Protein AF-A0A504JKS4-F1 (afdb_monomer_lite)

Foldseek 3Di:
DAFLVQLVQFPLVQQDDPVLSVVSVVLVVVCVVDPCNVVSRVVCVVVRVVSSVVCCVQRVVRRDPDDDDDDPDDDDDDDDDDDDDDDDDDDDDDDDDDDPPDPDGPDDVVNVVVVVVVVVVVVVVVVVVVVVVCVVVDDDPDDDPLRVLLVVLVVQLVPPDPVCLLPLVCLVVSLVVSLVVLQVVCVVVVHDVVSSVVSSVVSVVVSVVSNCVNVVD

pLDDT: mean 72.09, std 19.44, range [24.56, 93.06]

Radius of gyration: 28.93 Å; chains: 1; bounding box: 71×42×86 Å

Secondary structure (DSSP, 8-state):
---HHHHHTS-TTT--SHHHHHHHHHHHHHHHH-S-HHHHHHHSHHHHHHHHHHHHHH-GGGS---S----------------------------------PPPP---HHHHHHHHHHHHHHHHHHHHHHHHHHHHH-SPPPPPHHHHHHHHHHHHHTT--GGGTT-HHHHHHHHHHHHHHHHHHHHHTT--HHHHHHHHHHHHHHHHHHHHHHHT-

Sequence (217 aa):
MATIQDLLELDLSKVRPQALQESVKGIIEDYNGIEAKEVFEKEEENSINKIYQMVTKVSPDAIVENPCGDPEEEKTEKKSPQKKGVTTKKKDKTPKKEKKEIPKRTTTKKDLDAVLNEIKQCRVKIKKYNEQKRKEEGPKPKPSPYIKIRAHFIALGNLIPEKLKGNLEVQKESKKLLKNTHRNLLKIYGMNALRGQKDNEELKERYDKIEEKLEGK

Organism: NCBI:txid2589995

Structure (mmCIF, N/CA/C/O backbone):
data_AF-A0A504JKS4-F1
#
_entry.id   AF-A0A504JKS4-F1
#
loop_
_atom_site.group_PDB
_atom_site.id
_atom_site.type_symbol
_atom_site.label_atom_id
_atom_site.label_alt_id
_atom_site.label_comp_id
_atom_site.label_asym_id
_atom_site.label_entity_id
_atom_site.label_seq_id
_atom_site.pdbx_PDB_ins_code
_atom_site.Cartn_x
_atom_site.Cartn_y
_atom_site.Cartn_z
_atom_site.occupancy
_atom_site.B_iso_or_equiv
_atom_site.auth_seq_id
_atom_site.auth_comp_id
_atom_site.auth_asym_id
_atom_site.auth_atom_id
_atom_site.pdbx_PDB_model_num
ATOM 1 N N . MET A 1 1 ? 11.986 23.139 -26.534 1.00 63.59 1 MET A N 1
ATOM 2 C CA . MET A 1 1 ? 12.153 21.853 -25.827 1.00 63.59 1 MET A CA 1
ATOM 3 C C . MET A 1 1 ? 10.795 21.502 -25.268 1.00 63.59 1 MET A C 1
ATOM 5 O O . MET A 1 1 ? 10.126 22.415 -24.807 1.00 63.59 1 MET A O 1
ATOM 9 N N . ALA A 1 2 ? 10.365 20.256 -25.426 1.00 75.25 2 ALA A N 1
ATOM 10 C CA . ALA A 1 2 ? 9.097 19.772 -24.911 1.00 75.25 2 ALA A CA 1
ATOM 11 C C . ALA A 1 2 ? 9.250 19.351 -23.448 1.00 75.25 2 ALA A C 1
ATOM 13 O O . ALA A 1 2 ? 10.280 18.808 -23.048 1.00 75.25 2 ALA A O 1
ATOM 14 N N . THR A 1 3 ? 8.210 19.607 -22.679 1.00 83.00 3 THR A N 1
ATOM 15 C CA . THR A 1 3 ? 8.080 19.387 -21.246 1.00 83.00 3 THR A CA 1
ATOM 16 C C . THR A 1 3 ? 7.055 18.290 -20.975 1.00 83.00 3 THR A C 1
ATOM 18 O O . THR A 1 3 ? 6.333 17.841 -21.867 1.00 83.00 3 THR A O 1
ATOM 21 N N . ILE A 1 4 ? 6.973 17.833 -19.725 1.00 80.50 4 ILE A N 1
ATOM 22 C CA . ILE A 1 4 ? 5.960 16.849 -19.327 1.00 80.50 4 ILE A CA 1
ATOM 23 C C . ILE A 1 4 ? 4.529 17.386 -19.508 1.00 80.50 4 ILE A C 1
ATOM 25 O O . ILE A 1 4 ? 3.616 16.609 -19.777 1.00 80.50 4 ILE A O 1
ATOM 29 N N . GLN A 1 5 ? 4.341 18.710 -19.429 1.00 80.88 5 GLN A N 1
ATOM 30 C CA . GLN A 1 5 ? 3.053 19.370 -19.667 1.00 80.88 5 GLN A CA 1
ATOM 31 C C . GLN A 1 5 ? 2.596 19.178 -21.114 1.00 80.88 5 GLN A C 1
ATOM 33 O O . GLN A 1 5 ? 1.458 18.775 -21.342 1.00 80.88 5 GLN A O 1
ATOM 38 N N . ASP A 1 6 ? 3.521 19.292 -22.069 1.00 81.81 6 ASP A N 1
ATOM 39 C CA . ASP A 1 6 ? 3.234 19.049 -23.485 1.00 81.81 6 ASP A CA 1
ATOM 40 C C . ASP A 1 6 ? 2.781 17.602 -23.752 1.00 81.81 6 ASP A C 1
ATOM 42 O O . ASP A 1 6 ? 2.064 17.344 -24.714 1.00 81.81 6 ASP A O 1
ATOM 46 N N . LEU A 1 7 ? 3.179 16.635 -22.911 1.00 81.00 7 LEU A N 1
ATOM 47 C CA . LEU A 1 7 ? 2.700 15.250 -22.997 1.00 81.00 7 LEU A CA 1
ATOM 48 C C . LEU A 1 7 ? 1.336 15.043 -22.324 1.00 81.00 7 LEU A C 1
ATOM 50 O O . LEU A 1 7 ? 0.559 14.209 -22.789 1.00 81.00 7 LEU A O 1
ATOM 54 N N . LEU A 1 8 ? 1.047 15.772 -21.242 1.00 81.88 8 LEU A N 1
ATOM 55 C CA . LEU A 1 8 ? -0.235 15.720 -20.529 1.00 81.88 8 LEU A CA 1
ATOM 56 C C . LEU A 1 8 ? -1.381 16.324 -21.351 1.00 81.88 8 LEU A C 1
ATOM 58 O O . LEU A 1 8 ? -2.519 15.874 -21.232 1.00 81.88 8 LEU A O 1
ATOM 62 N N . GLU A 1 9 ? -1.076 17.307 -22.196 1.00 84.00 9 GLU A N 1
ATOM 63 C CA . GLU A 1 9 ? -2.039 17.994 -23.065 1.00 84.00 9 GLU A CA 1
ATOM 64 C C . GLU A 1 9 ? -2.366 17.222 -24.358 1.00 84.00 9 GLU A C 1
ATOM 66 O O . GLU A 1 9 ? -3.288 17.588 -25.091 1.00 84.00 9 GLU A O 1
ATOM 71 N N . LEU A 1 10 ? -1.658 16.122 -24.641 1.00 82.31 10 LEU A N 1
ATOM 72 C CA . LEU A 1 10 ? -1.922 15.289 -25.814 1.00 82.31 10 LEU A CA 1
ATOM 73 C C . LEU A 1 10 ? -3.234 14.513 -25.685 1.00 82.31 10 LEU A C 1
ATOM 75 O O . LEU A 1 10 ? -3.486 13.804 -24.707 1.00 82.31 10 LEU A O 1
ATOM 79 N N . ASP A 1 11 ? -4.014 14.502 -26.765 1.00 80.31 11 ASP A N 1
ATOM 80 C CA . ASP A 1 11 ? -5.154 13.599 -26.885 1.00 80.31 11 ASP A CA 1
ATOM 81 C C . ASP A 1 11 ? -4.664 12.167 -27.146 1.00 80.31 11 ASP A C 1
ATOM 83 O O . ASP A 1 11 ? -4.468 11.724 -28.286 1.00 80.31 11 ASP A O 1
ATOM 87 N N . LEU A 1 12 ? -4.497 11.413 -26.057 1.00 78.38 12 LEU A N 1
ATOM 88 C CA . LEU A 1 12 ? -4.031 10.028 -26.068 1.00 78.38 12 LEU A CA 1
ATOM 89 C C . LEU A 1 12 ? -4.868 9.120 -26.976 1.00 78.38 12 LEU A C 1
ATOM 91 O O . LEU A 1 12 ? -4.354 8.104 -27.431 1.00 78.38 12 LEU A O 1
ATOM 95 N N . SER A 1 13 ? -6.136 9.434 -27.253 1.00 77.81 13 SER A N 1
ATOM 96 C CA . SER A 1 13 ? -6.994 8.611 -28.123 1.00 77.81 13 SER A CA 1
ATOM 97 C C . SER A 1 13 ? -6.629 8.746 -29.602 1.00 77.81 13 SER A C 1
ATOM 99 O O . SER A 1 13 ? -6.881 7.838 -30.402 1.00 77.81 13 SER A O 1
ATOM 101 N N . LYS A 1 14 ? -6.021 9.876 -29.970 1.00 79.00 14 LYS A N 1
ATOM 102 C CA . LYS A 1 14 ? -5.572 10.177 -31.331 1.00 79.00 14 LYS A CA 1
ATOM 103 C C . LYS A 1 14 ? -4.115 9.780 -31.565 1.00 79.00 14 LYS A C 1
ATOM 105 O O . LYS A 1 14 ? -3.728 9.598 -32.720 1.00 79.00 14 LYS A O 1
ATOM 110 N N . VAL A 1 15 ? -3.342 9.537 -30.501 1.00 79.75 15 VAL A N 1
ATOM 111 C CA . VAL A 1 15 ? -1.976 9.001 -30.589 1.00 79.75 15 VAL A CA 1
ATOM 112 C C . VAL A 1 15 ? -2.004 7.574 -31.137 1.00 79.75 15 VAL A C 1
ATOM 114 O O . VAL A 1 15 ? -2.492 6.637 -30.506 1.00 79.75 15 VAL A O 1
ATOM 117 N N . ARG A 1 16 ? -1.441 7.383 -32.329 1.00 78.44 16 ARG A N 1
ATOM 118 C CA . ARG A 1 16 ? -1.164 6.065 -32.910 1.00 78.44 16 ARG A CA 1
ATOM 119 C C . ARG A 1 16 ? 0.325 5.961 -33.237 1.00 78.44 16 ARG A C 1
ATOM 121 O O . ARG A 1 16 ? 0.919 6.961 -33.628 1.00 78.44 16 ARG A O 1
ATOM 128 N N . PRO A 1 17 ? 0.934 4.766 -33.175 1.00 81.56 17 PRO A N 1
ATOM 129 C CA . PRO A 1 17 ? 0.368 3.451 -32.837 1.00 81.56 17 PRO A CA 1
ATOM 130 C C . PRO A 1 17 ? 0.117 3.251 -31.332 1.00 81.56 17 PRO A C 1
ATOM 132 O O . PRO A 1 17 ? 0.626 4.008 -30.514 1.00 81.56 17 PRO A O 1
ATOM 135 N N . GLN A 1 18 ? -0.621 2.195 -30.967 1.00 78.12 18 GLN A N 1
ATOM 136 C CA . GLN A 1 18 ? -0.945 1.862 -29.569 1.00 78.12 18 GLN A CA 1
ATOM 137 C C . GLN A 1 18 ? 0.306 1.744 -28.678 1.00 78.12 18 GLN A C 1
ATOM 139 O O . GLN A 1 18 ? 0.286 2.180 -27.537 1.00 78.12 18 GLN A O 1
ATOM 144 N N . ALA A 1 19 ? 1.428 1.263 -29.220 1.00 77.75 19 ALA A N 1
ATOM 145 C CA . ALA A 1 19 ? 2.704 1.222 -28.502 1.00 77.75 19 ALA A CA 1
ATOM 146 C C . ALA A 1 19 ? 3.233 2.620 -28.114 1.00 77.75 19 ALA A C 1
ATOM 148 O O . ALA A 1 19 ? 3.798 2.794 -27.036 1.00 77.75 19 ALA A O 1
ATOM 149 N N . LEU A 1 20 ? 3.032 3.630 -28.972 1.00 78.31 20 LEU A N 1
ATOM 150 C CA . LEU A 1 20 ? 3.400 5.019 -28.676 1.00 78.31 20 LEU A CA 1
ATOM 151 C C . LEU A 1 20 ? 2.449 5.608 -27.629 1.00 78.31 20 LEU A C 1
ATOM 153 O O . LEU A 1 20 ? 2.895 6.265 -26.698 1.00 78.31 20 LEU A O 1
ATOM 157 N N . GLN A 1 21 ? 1.157 5.296 -27.732 1.00 80.88 21 GLN A N 1
ATOM 158 C CA . GLN A 1 21 ? 0.149 5.678 -26.743 1.00 80.88 21 GLN A CA 1
ATOM 159 C C . GLN A 1 21 ? 0.447 5.088 -25.353 1.00 80.88 21 GLN A C 1
ATOM 161 O O . GLN A 1 21 ? 0.349 5.795 -24.357 1.00 80.88 21 GLN A O 1
ATOM 166 N N . GLU A 1 22 ? 0.832 3.812 -25.278 1.00 83.75 22 GLU A N 1
ATOM 167 C CA . GLU A 1 22 ? 1.247 3.145 -24.036 1.00 83.75 22 GLU A CA 1
ATOM 168 C C . GLU A 1 22 ? 2.543 3.737 -23.473 1.00 83.75 22 GLU A C 1
ATOM 170 O O . GLU A 1 22 ? 2.673 3.859 -22.262 1.00 83.75 22 GLU A O 1
ATOM 175 N N . SER A 1 23 ? 3.471 4.164 -24.335 1.00 80.94 23 SER A N 1
ATOM 176 C CA . SER A 1 23 ? 4.719 4.808 -23.900 1.00 80.94 23 SER A CA 1
ATOM 177 C C . SER A 1 23 ? 4.473 6.207 -23.324 1.00 80.94 23 SER A C 1
ATOM 179 O O . SER A 1 23 ? 5.020 6.538 -22.278 1.00 80.94 23 SER A O 1
ATOM 181 N N . VAL A 1 24 ? 3.610 7.008 -23.963 1.00 84.19 24 VAL A N 1
ATOM 182 C CA . VAL A 1 24 ? 3.185 8.318 -23.437 1.00 84.19 24 VAL A CA 1
ATOM 183 C C . VAL A 1 24 ? 2.437 8.140 -22.112 1.00 84.19 24 VAL A C 1
ATOM 185 O O . VAL A 1 24 ? 2.737 8.832 -21.145 1.00 84.19 24 VAL A O 1
ATOM 188 N N . LYS A 1 25 ? 1.518 7.166 -22.032 1.00 86.31 25 LYS A N 1
ATOM 189 C CA . LYS A 1 25 ? 0.825 6.823 -20.780 1.00 86.31 25 LYS A CA 1
ATOM 190 C C . LYS A 1 25 ? 1.788 6.383 -19.684 1.00 86.31 25 LYS A C 1
ATOM 192 O O . LYS A 1 25 ? 1.637 6.848 -18.567 1.00 86.31 25 LYS A O 1
ATOM 197 N N . GLY A 1 26 ? 2.778 5.552 -20.004 1.00 83.75 26 GLY A N 1
ATOM 198 C CA . GLY A 1 26 ? 3.781 5.090 -19.045 1.00 83.75 26 GLY A CA 1
ATOM 199 C C . GLY A 1 26 ? 4.554 6.246 -18.417 1.00 83.75 26 GLY A C 1
ATOM 200 O O . GLY A 1 26 ? 4.644 6.319 -17.201 1.00 83.75 26 GLY A O 1
ATOM 201 N N . ILE A 1 27 ? 5.005 7.213 -19.221 1.00 83.62 27 ILE A N 1
ATOM 202 C CA . ILE A 1 27 ? 5.703 8.402 -18.704 1.00 83.62 27 ILE A CA 1
ATOM 203 C C . ILE A 1 27 ? 4.783 9.270 -17.839 1.00 83.62 27 ILE A C 1
ATOM 205 O O . ILE A 1 27 ? 5.210 9.772 -16.803 1.00 83.62 27 ILE A O 1
ATOM 209 N N . ILE A 1 28 ? 3.516 9.430 -18.231 1.00 85.69 28 ILE A N 1
ATOM 210 C CA . ILE A 1 28 ? 2.522 10.168 -17.438 1.00 85.69 28 ILE A CA 1
ATOM 211 C C . ILE A 1 28 ? 2.223 9.443 -16.115 1.00 85.69 28 ILE A C 1
ATOM 213 O O . ILE A 1 28 ? 2.083 10.081 -15.074 1.00 85.69 28 ILE A O 1
ATOM 217 N N . GLU A 1 29 ? 2.118 8.116 -16.131 1.00 86.25 29 GLU A N 1
ATOM 218 C CA . GLU A 1 29 ? 1.902 7.292 -14.939 1.00 86.25 29 GLU A CA 1
ATOM 219 C C . GLU A 1 29 ? 3.114 7.331 -14.001 1.00 86.25 29 GLU A C 1
ATOM 221 O O . GLU A 1 29 ? 2.933 7.528 -12.799 1.00 86.25 29 GLU A O 1
ATOM 226 N N . ASP A 1 30 ? 4.331 7.235 -14.539 1.00 83.00 30 ASP A N 1
ATOM 227 C CA . ASP A 1 30 ? 5.579 7.337 -13.779 1.00 83.00 30 ASP A CA 1
ATOM 228 C C . ASP A 1 30 ? 5.723 8.732 -13.145 1.00 83.00 30 ASP A C 1
ATOM 230 O O . ASP A 1 30 ? 6.006 8.841 -11.951 1.00 83.00 30 ASP A O 1
ATOM 234 N N . TYR A 1 31 ? 5.408 9.799 -13.887 1.00 82.69 31 TYR A N 1
ATOM 235 C CA . TYR A 1 31 ? 5.377 11.170 -13.363 1.00 82.69 31 TYR A CA 1
ATOM 236 C C . TYR A 1 31 ? 4.355 11.355 -12.232 1.00 82.69 31 TYR A C 1
ATOM 238 O O . TYR A 1 31 ? 4.623 12.026 -11.235 1.00 82.69 31 TYR A O 1
ATOM 246 N N . ASN A 1 32 ? 3.174 10.746 -12.361 1.00 82.38 32 ASN A N 1
ATOM 247 C CA . ASN A 1 32 ? 2.130 10.807 -11.338 1.00 82.38 32 ASN A CA 1
ATOM 248 C C . ASN A 1 32 ? 2.423 9.910 -10.121 1.00 82.38 32 ASN A C 1
ATOM 250 O O . ASN A 1 32 ? 1.855 10.136 -9.051 1.00 82.38 32 ASN A O 1
ATOM 254 N N . GLY A 1 33 ? 3.281 8.898 -10.274 1.00 80.19 33 GLY A N 1
ATOM 255 C CA . GLY A 1 33 ? 3.660 7.946 -9.229 1.00 80.19 33 GLY A CA 1
ATOM 256 C C . GLY A 1 33 ? 4.866 8.357 -8.379 1.00 80.19 33 GLY A C 1
ATOM 257 O O . GLY A 1 33 ? 5.119 7.720 -7.355 1.00 80.19 33 GLY A O 1
ATOM 258 N N . ILE A 1 34 ? 5.606 9.396 -8.776 1.00 82.62 34 ILE A N 1
ATOM 259 C CA . ILE A 1 34 ? 6.836 9.850 -8.110 1.00 82.62 34 ILE A CA 1
ATOM 260 C C . ILE A 1 34 ? 6.580 11.154 -7.335 1.00 82.62 34 ILE A C 1
ATOM 262 O O . ILE A 1 34 ? 5.994 12.103 -7.850 1.00 82.62 34 ILE A O 1
ATOM 266 N N . GLU A 1 35 ? 7.048 11.224 -6.083 1.00 75.00 35 GLU A N 1
ATOM 267 C CA . GLU A 1 35 ? 6.921 12.427 -5.237 1.00 75.00 35 GLU A CA 1
ATOM 268 C C . GLU A 1 35 ? 7.886 13.552 -5.664 1.00 75.00 35 GLU A C 1
ATOM 270 O O . GLU A 1 35 ? 7.553 14.732 -5.577 1.00 75.00 35 GLU A O 1
ATOM 275 N N . ALA A 1 36 ? 9.067 13.197 -6.183 1.00 81.38 36 ALA A N 1
ATOM 276 C CA . ALA A 1 36 ? 10.109 14.125 -6.630 1.00 81.38 36 ALA A CA 1
ATOM 277 C C . ALA A 1 36 ? 9.994 14.467 -8.132 1.00 81.38 36 ALA A C 1
ATOM 279 O O . ALA A 1 36 ? 10.843 14.088 -8.942 1.00 81.38 36 ALA A O 1
ATOM 280 N N . LYS A 1 37 ? 8.938 15.199 -8.500 1.00 80.06 37 LYS A N 1
ATOM 281 C CA . LYS A 1 37 ? 8.614 15.565 -9.895 1.00 80.06 37 LYS A CA 1
ATOM 282 C C . LYS A 1 37 ? 9.732 16.327 -10.617 1.00 80.06 37 LYS A C 1
ATOM 284 O O . LYS A 1 37 ? 10.033 16.025 -11.764 1.00 80.06 37 LYS A O 1
ATOM 289 N N . GLU A 1 38 ? 10.408 17.241 -9.924 1.00 77.88 38 GLU A N 1
ATOM 290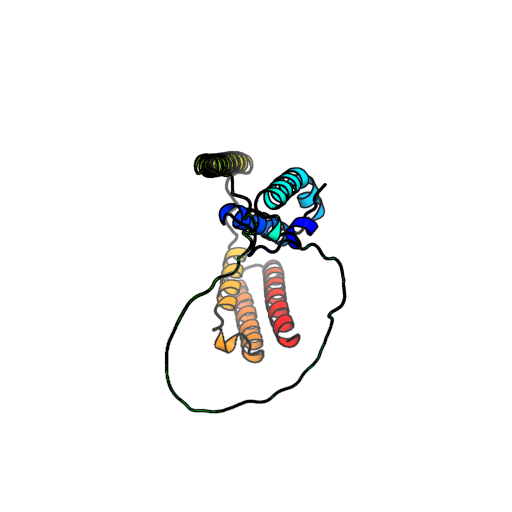 C CA . GLU A 1 38 ? 11.487 18.058 -10.505 1.00 77.88 38 GLU A CA 1
ATOM 291 C C . GLU A 1 38 ? 12.743 17.251 -10.874 1.00 77.88 38 GLU A C 1
ATOM 293 O O . GLU A 1 38 ? 13.487 17.625 -11.781 1.00 77.88 38 GLU A O 1
ATOM 298 N N . VAL A 1 39 ? 13.010 16.150 -10.164 1.00 79.38 39 VAL A N 1
ATOM 299 C CA . VAL A 1 39 ? 14.145 15.261 -10.463 1.00 79.38 39 VAL A CA 1
ATOM 300 C C . VAL A 1 39 ? 13.811 14.392 -11.670 1.00 79.38 39 VAL A C 1
ATOM 302 O O . VAL A 1 39 ? 14.629 14.255 -12.574 1.00 79.38 39 VAL A O 1
ATOM 305 N N . PHE A 1 40 ? 12.577 13.889 -11.724 1.00 82.31 40 PHE A N 1
ATOM 306 C CA . PHE A 1 40 ? 12.072 13.130 -12.863 1.00 82.31 40 PHE A CA 1
ATOM 307 C C . PHE A 1 40 ? 12.094 13.954 -14.155 1.00 82.31 40 PHE A C 1
ATOM 309 O O . PHE A 1 40 ? 12.583 13.479 -15.174 1.00 82.31 40 PHE A O 1
ATOM 316 N N . GLU A 1 41 ? 11.638 15.209 -14.110 1.00 78.50 41 GLU A N 1
ATOM 317 C CA . GLU A 1 41 ? 11.644 16.100 -15.277 1.00 78.50 41 GLU A CA 1
ATOM 318 C C . GLU A 1 41 ? 13.054 16.326 -15.839 1.00 78.50 41 GLU A C 1
ATOM 320 O O . GLU A 1 41 ? 13.212 16.379 -17.055 1.00 78.50 41 GLU A O 1
ATOM 325 N N . LYS A 1 42 ? 14.080 16.389 -14.979 1.00 79.69 42 LYS A N 1
ATOM 326 C CA . LYS A 1 42 ? 15.486 16.541 -15.394 1.00 79.69 42 LYS A CA 1
ATOM 327 C C . LYS A 1 42 ? 16.098 15.250 -15.935 1.00 79.69 42 LYS A C 1
ATOM 329 O O . LYS A 1 42 ? 16.870 15.293 -16.888 1.00 79.69 42 LYS A O 1
ATOM 334 N N . GLU A 1 43 ? 15.787 14.105 -15.333 1.00 80.50 43 GLU A N 1
ATOM 335 C CA . GLU A 1 43 ? 16.326 12.811 -15.772 1.00 80.50 43 GLU A CA 1
ATOM 336 C C . GLU A 1 43 ? 15.668 12.321 -17.072 1.00 80.50 43 GLU A C 1
ATOM 338 O O . GLU A 1 43 ? 16.344 11.768 -17.943 1.00 80.50 43 GLU A O 1
ATOM 343 N N . GLU A 1 44 ? 14.372 12.588 -17.246 1.00 80.19 44 GLU A N 1
ATOM 344 C CA . GLU A 1 44 ? 13.577 12.158 -18.401 1.00 80.19 44 GLU A CA 1
ATOM 345 C C . GLU A 1 44 ? 13.406 13.246 -19.475 1.00 80.19 44 GLU A C 1
ATOM 347 O O . GLU A 1 44 ? 12.772 12.993 -20.500 1.00 80.19 44 GLU A O 1
ATOM 352 N N . GLU A 1 45 ? 14.019 14.427 -19.325 1.00 81.50 45 GLU A N 1
ATOM 353 C CA . GLU A 1 45 ? 13.945 15.540 -20.291 1.00 81.50 45 GLU A CA 1
ATOM 354 C C . GLU A 1 45 ? 14.233 15.077 -21.731 1.00 81.50 45 GLU A C 1
ATOM 356 O O . GLU A 1 45 ? 13.532 15.423 -22.688 1.00 81.50 45 GLU A O 1
ATOM 361 N N . ASN A 1 46 ? 15.249 14.229 -21.897 1.00 81.94 46 ASN A N 1
ATOM 362 C CA . ASN A 1 46 ? 15.634 13.681 -23.196 1.00 81.94 46 ASN A CA 1
ATOM 363 C C . ASN A 1 46 ? 14.593 12.711 -23.772 1.00 81.94 46 ASN A C 1
ATOM 365 O O . ASN A 1 46 ? 14.403 12.662 -24.991 1.00 81.94 46 ASN A O 1
ATOM 369 N N . SER A 1 47 ? 13.931 11.925 -22.926 1.00 79.81 47 SER A N 1
ATOM 370 C CA . SER A 1 47 ? 12.901 10.969 -23.338 1.00 79.81 47 SER A CA 1
ATOM 371 C C . SER A 1 47 ? 11.592 11.674 -23.669 1.00 79.81 47 SER A C 1
ATOM 373 O O . SER A 1 47 ? 10.997 11.388 -24.709 1.00 79.81 47 SER A O 1
ATOM 375 N N . ILE A 1 48 ? 11.195 12.646 -22.842 1.00 83.88 48 ILE A N 1
ATOM 376 C CA . ILE A 1 48 ? 10.030 13.514 -23.044 1.00 83.88 48 ILE A CA 1
ATOM 377 C C . ILE A 1 48 ? 10.153 14.228 -24.391 1.00 83.88 48 ILE A C 1
ATOM 379 O O . ILE A 1 48 ? 9.264 14.117 -25.237 1.00 83.88 48 ILE A O 1
ATOM 383 N N . ASN A 1 49 ? 11.306 14.853 -24.654 1.00 84.31 49 ASN A N 1
ATOM 384 C CA . ASN A 1 49 ? 11.586 15.504 -25.933 1.00 84.31 49 ASN A CA 1
ATOM 385 C C . ASN A 1 49 ? 11.472 14.541 -27.124 1.00 84.31 49 ASN A C 1
ATOM 387 O O . ASN A 1 49 ? 10.852 14.872 -28.136 1.00 84.31 49 ASN A O 1
ATOM 391 N N . LYS A 1 50 ? 12.049 13.338 -27.027 1.00 83.31 50 LYS A N 1
ATOM 392 C CA . LYS A 1 50 ? 12.019 12.350 -28.118 1.00 83.31 50 LYS A CA 1
ATOM 393 C C . LYS A 1 50 ? 10.614 11.828 -28.397 1.00 83.31 50 LYS A C 1
ATOM 395 O O . LYS A 1 50 ? 10.247 11.662 -29.559 1.00 83.31 50 LYS A O 1
ATOM 400 N N . ILE A 1 51 ? 9.830 11.569 -27.356 1.00 83.31 51 ILE A N 1
ATOM 401 C CA . ILE A 1 51 ? 8.471 11.044 -27.496 1.00 83.31 51 ILE A CA 1
ATOM 402 C C . ILE A 1 51 ? 7.536 12.120 -28.025 1.00 83.31 51 ILE A C 1
ATOM 404 O O . ILE A 1 51 ? 6.796 11.849 -28.968 1.00 83.31 51 ILE A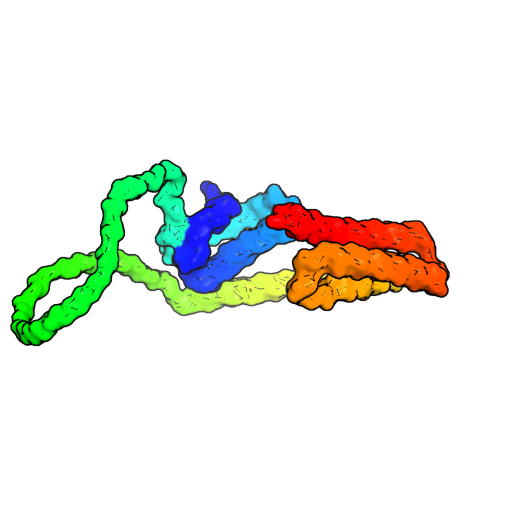 O 1
ATOM 408 N N . TYR A 1 52 ? 7.646 13.353 -27.537 1.00 82.25 52 TYR A N 1
ATOM 409 C CA . TYR A 1 52 ? 6.897 14.474 -28.092 1.00 82.25 52 TYR A CA 1
ATOM 410 C C . TYR A 1 52 ? 7.230 14.707 -29.578 1.00 82.25 52 TYR A C 1
ATOM 412 O O . TYR A 1 52 ? 6.340 14.860 -30.417 1.00 82.25 52 TYR A O 1
ATOM 420 N N . GLN A 1 53 ? 8.508 14.612 -29.964 1.00 83.25 53 GLN A N 1
ATOM 421 C CA . GLN A 1 53 ? 8.920 14.670 -31.373 1.00 83.25 53 GLN A CA 1
ATOM 422 C C . GLN A 1 53 ? 8.400 13.498 -32.224 1.00 83.25 53 GLN A C 1
ATOM 424 O O . GLN A 1 53 ? 8.229 13.636 -33.434 1.00 83.25 53 GLN A O 1
ATOM 429 N N . MET A 1 54 ? 8.164 12.328 -31.633 1.00 77.75 54 MET A N 1
ATOM 430 C CA . MET A 1 54 ? 7.540 11.208 -32.340 1.00 77.75 54 MET A CA 1
ATOM 431 C C . MET A 1 54 ? 6.032 11.400 -32.479 1.00 77.75 54 MET A C 1
ATOM 433 O O . MET A 1 54 ? 5.483 11.114 -33.542 1.00 77.75 54 MET A O 1
ATOM 437 N N . VAL A 1 55 ? 5.360 11.924 -31.454 1.00 81.81 55 VAL A N 1
ATOM 438 C CA . VAL A 1 55 ? 3.925 12.220 -31.514 1.00 81.81 55 VAL A CA 1
ATOM 439 C C . VAL A 1 55 ? 3.643 13.308 -32.548 1.00 81.81 55 VAL A C 1
ATOM 441 O O . VAL A 1 55 ? 2.799 13.088 -33.411 1.00 81.81 55 VAL A O 1
ATOM 444 N N . THR A 1 56 ? 4.416 14.397 -32.566 1.00 80.12 56 THR A N 1
ATOM 445 C CA . THR A 1 56 ? 4.306 15.459 -33.591 1.00 80.12 56 THR A CA 1
ATOM 446 C C . THR A 1 56 ? 4.464 14.922 -35.017 1.00 80.12 56 THR A C 1
ATOM 448 O O . THR A 1 56 ? 3.751 15.348 -35.921 1.00 80.12 56 THR A O 1
ATOM 451 N N . LYS A 1 57 ? 5.353 13.945 -35.237 1.00 78.38 57 LYS A N 1
ATOM 452 C CA . LYS A 1 57 ? 5.595 13.353 -36.566 1.00 78.38 57 LYS A CA 1
ATOM 453 C C . LYS A 1 57 ? 4.569 12.296 -36.980 1.00 78.38 57 LYS A C 1
ATOM 455 O O . LYS A 1 57 ? 4.293 12.156 -38.168 1.00 78.38 57 LYS A O 1
ATOM 460 N N . VAL A 1 58 ? 4.051 11.504 -36.039 1.00 76.56 58 VAL A N 1
ATOM 461 C CA . VAL A 1 58 ? 3.223 10.316 -36.337 1.00 76.56 58 VAL A CA 1
ATOM 462 C C . VAL A 1 58 ? 1.731 10.577 -36.124 1.00 76.56 58 VAL A C 1
ATOM 464 O O . VAL A 1 58 ? 0.895 9.987 -36.813 1.00 76.56 58 VAL A O 1
ATOM 467 N N . SER A 1 59 ? 1.393 11.431 -35.164 1.00 74.75 59 SER A N 1
ATOM 468 C CA . SER A 1 59 ? 0.025 11.782 -34.777 1.00 74.75 59 SER A CA 1
ATOM 469 C C . SER A 1 59 ? -0.084 13.286 -34.495 1.00 74.75 59 SER A C 1
ATOM 471 O O . SER A 1 59 ? -0.383 13.660 -33.362 1.00 74.75 59 SER A O 1
ATOM 473 N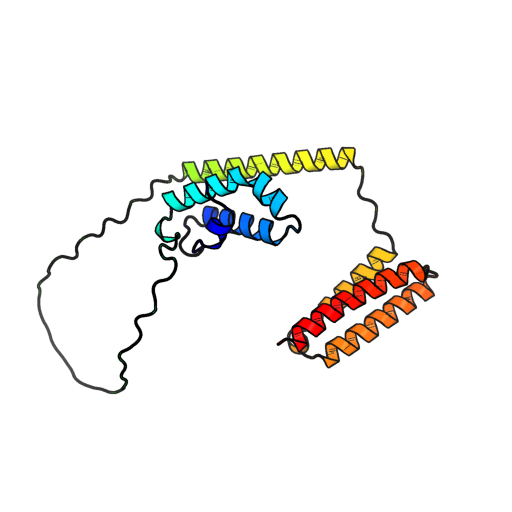 N . PRO A 1 60 ? 0.141 14.154 -35.502 1.00 73.31 60 PRO A N 1
ATOM 474 C CA . PRO A 1 60 ? -0.033 15.598 -35.334 1.00 73.31 60 PRO A CA 1
ATOM 475 C C . PRO A 1 60 ? -1.463 15.948 -34.895 1.00 73.31 60 PRO A C 1
ATOM 477 O O . PRO A 1 60 ? -1.651 16.856 -34.100 1.00 73.31 60 PRO A O 1
ATOM 480 N N . ASP A 1 61 ? -2.453 15.143 -35.300 1.00 72.19 61 ASP A N 1
ATOM 481 C CA . ASP A 1 61 ? -3.860 15.270 -34.893 1.00 72.19 61 ASP A CA 1
ATOM 482 C C . ASP A 1 61 ? -4.099 15.114 -33.372 1.00 72.19 61 ASP A C 1
ATOM 484 O O . ASP A 1 61 ? -5.198 15.391 -32.890 1.00 72.19 61 ASP A O 1
ATOM 488 N N . ALA A 1 62 ? -3.117 14.595 -32.621 1.00 68.88 62 ALA A N 1
ATOM 489 C CA . ALA A 1 62 ? -3.181 14.444 -31.166 1.00 68.88 62 ALA A CA 1
ATOM 490 C C . ALA A 1 62 ? -2.722 15.697 -30.407 1.00 68.88 62 ALA A C 1
ATOM 492 O O . ALA A 1 62 ? -2.924 15.771 -29.196 1.00 68.88 62 ALA A O 1
ATOM 493 N N . ILE A 1 63 ? -2.112 16.657 -31.103 1.00 73.31 63 ILE A N 1
ATOM 494 C CA . ILE A 1 63 ? -1.693 17.935 -30.538 1.00 73.31 63 ILE A CA 1
ATOM 495 C C . ILE A 1 63 ? -2.883 18.872 -30.660 1.00 73.31 63 ILE A C 1
ATOM 497 O O . ILE A 1 63 ? -3.359 19.159 -31.759 1.00 73.31 63 ILE A O 1
ATOM 501 N N . VAL A 1 64 ? -3.410 19.297 -29.518 1.00 64.06 64 VAL A N 1
ATOM 502 C CA . VAL A 1 64 ? -4.515 20.247 -29.477 1.00 64.06 64 VAL A CA 1
ATOM 503 C C . VAL A 1 64 ? -3.952 21.627 -29.809 1.00 64.06 64 VAL A C 1
ATOM 505 O O . VAL A 1 64 ? -3.476 22.345 -28.937 1.00 64.06 64 VAL A O 1
ATOM 508 N N . GLU A 1 65 ? -3.994 22.016 -31.081 1.00 55.28 65 GLU A N 1
ATOM 509 C CA . GLU A 1 65 ? -3.859 23.424 -31.457 1.00 55.28 65 GLU A CA 1
ATOM 510 C C . GLU A 1 65 ? -5.145 24.149 -31.042 1.00 55.28 65 GLU A C 1
ATOM 512 O O . GLU A 1 65 ? -6.089 24.220 -31.822 1.00 55.28 65 GLU A O 1
ATOM 517 N N . ASN A 1 66 ? -5.229 24.588 -29.780 1.00 43.38 66 ASN A N 1
ATOM 518 C CA . ASN A 1 66 ? -5.898 25.838 -29.398 1.00 43.38 66 ASN A CA 1
ATOM 519 C C . ASN A 1 66 ? -5.789 26.112 -27.884 1.00 43.38 66 ASN A C 1
ATOM 521 O O . ASN A 1 66 ? -6.501 25.486 -27.095 1.00 43.38 66 ASN A O 1
ATOM 525 N N . PRO A 1 67 ? -4.986 27.111 -27.473 1.00 51.22 67 PRO A N 1
ATOM 526 C CA . PRO A 1 67 ? -5.147 27.773 -26.191 1.00 51.22 67 PRO A CA 1
ATOM 527 C C . PRO A 1 67 ? -6.271 28.814 -26.340 1.00 51.22 67 PRO A C 1
ATOM 529 O O . PRO A 1 67 ? -6.092 29.814 -27.022 1.00 51.22 67 PRO A O 1
ATOM 532 N N . CYS A 1 68 ? -7.432 28.568 -25.730 1.00 42.91 68 CYS A N 1
ATOM 533 C CA . CYS A 1 68 ? -8.528 29.534 -25.544 1.00 42.91 68 CYS A CA 1
ATOM 534 C C . CYS A 1 68 ? -9.023 30.305 -26.796 1.00 42.91 68 CYS A C 1
ATOM 536 O O . CYS A 1 68 ? -8.540 31.389 -27.115 1.00 42.91 68 CYS A O 1
ATOM 538 N N . GLY A 1 69 ? -10.099 29.814 -27.416 1.00 28.95 69 GLY A N 1
ATOM 539 C CA . GLY A 1 69 ? -11.031 30.624 -28.210 1.00 28.95 69 GLY A CA 1
ATOM 540 C C . GLY A 1 69 ? -12.461 30.182 -27.894 1.00 28.95 69 GLY A C 1
ATOM 541 O O . GLY A 1 69 ? -12.744 28.988 -27.963 1.00 28.95 69 GLY A O 1
ATOM 542 N N . ASP A 1 70 ? -13.297 31.127 -27.465 1.00 29.66 70 ASP A N 1
ATOM 543 C CA . ASP A 1 70 ? -14.622 30.954 -26.850 1.00 29.66 70 ASP A CA 1
ATOM 544 C C . ASP A 1 70 ? -15.618 30.043 -27.603 1.00 29.66 70 ASP A C 1
ATOM 546 O O . ASP A 1 70 ? -15.547 29.901 -28.827 1.00 29.66 70 ASP A O 1
ATOM 550 N N . PRO A 1 71 ? -16.595 29.445 -26.887 1.00 42.22 71 PRO A N 1
ATOM 551 C CA . PRO A 1 71 ? -17.677 28.695 -27.506 1.00 42.22 71 PRO A CA 1
ATOM 552 C C . PRO A 1 71 ? -18.623 29.659 -28.227 1.00 42.22 71 PRO A C 1
ATOM 554 O O . PRO A 1 71 ? -19.289 30.477 -27.595 1.00 42.22 71 PRO A O 1
ATOM 557 N N . GLU A 1 72 ? -18.739 29.538 -29.549 1.00 35.91 72 GLU A N 1
ATOM 558 C CA . GLU A 1 72 ? -19.858 30.158 -30.257 1.00 35.91 72 GLU A CA 1
ATOM 559 C C . GLU A 1 72 ? -21.110 29.301 -30.009 1.00 35.91 72 GLU A C 1
ATOM 561 O O . GLU A 1 72 ? -21.391 28.306 -30.684 1.00 35.91 72 GLU A O 1
ATOM 566 N N . GLU A 1 73 ? -21.801 29.647 -28.924 1.00 32.03 73 GLU A N 1
ATOM 567 C CA . GLU A 1 73 ? -23.119 29.149 -28.573 1.00 32.03 73 GLU A CA 1
ATOM 568 C C . GLU A 1 73 ? -24.194 29.644 -29.553 1.00 32.03 73 GLU A C 1
ATOM 570 O O . GLU A 1 73 ? -24.244 30.801 -29.959 1.00 32.03 73 GLU A O 1
ATOM 575 N N . GLU A 1 74 ? -25.111 28.715 -29.813 1.00 34.53 74 GLU A N 1
ATOM 576 C CA . GLU A 1 74 ? -26.530 28.917 -30.099 1.00 34.53 74 GLU A CA 1
ATOM 577 C C . GLU A 1 74 ? -26.969 29.583 -31.416 1.00 34.53 74 GLU A C 1
ATOM 579 O O . GLU A 1 74 ? -26.925 30.791 -31.628 1.00 34.53 74 GLU A O 1
ATOM 584 N N . LYS A 1 75 ? -27.703 28.781 -32.197 1.00 30.33 75 LYS A N 1
ATOM 585 C CA . LYS A 1 75 ? -29.171 28.890 -32.162 1.00 30.33 75 LYS A CA 1
ATOM 586 C C . LYS A 1 75 ? -29.847 27.522 -32.309 1.00 30.33 75 LYS A C 1
ATOM 588 O O . LYS A 1 75 ? -29.874 26.911 -33.374 1.00 30.33 75 LYS A O 1
ATOM 593 N N . THR A 1 76 ? -30.332 27.041 -31.163 1.00 29.44 76 THR A N 1
ATOM 594 C CA . THR A 1 76 ? -31.707 26.560 -30.903 1.00 29.44 76 THR A CA 1
ATOM 595 C C . THR A 1 76 ? -32.691 26.761 -32.083 1.00 29.44 76 THR A C 1
ATOM 597 O O . THR A 1 76 ? -32.680 27.783 -32.749 1.00 29.44 76 THR A O 1
ATOM 600 N N . GLU A 1 77 ? -33.567 25.821 -32.454 1.00 27.23 77 GLU A N 1
ATOM 601 C CA . GLU A 1 77 ? -34.659 25.289 -31.637 1.00 27.23 77 GLU A CA 1
ATOM 602 C C . GLU A 1 77 ? -35.216 23.931 -32.126 1.00 27.23 77 GLU A C 1
ATOM 604 O O . GLU A 1 77 ? -35.128 23.519 -33.280 1.00 27.23 77 GLU A O 1
ATOM 609 N N . LYS A 1 78 ? -35.842 23.263 -31.156 1.00 31.19 78 LYS A N 1
ATOM 610 C CA . LYS A 1 78 ? -36.528 21.966 -31.144 1.00 31.19 78 LYS A CA 1
ATOM 611 C C . LYS A 1 78 ? -37.750 21.890 -32.082 1.00 31.19 78 LYS A C 1
ATOM 613 O O . LYS A 1 78 ? -38.556 22.812 -32.089 1.00 31.19 78 LYS A O 1
ATOM 618 N N . LYS A 1 79 ? -38.030 20.699 -32.637 1.00 27.23 79 LYS A N 1
ATOM 619 C CA . LYS A 1 79 ? -39.192 19.834 -32.278 1.00 27.23 79 LYS A CA 1
ATOM 620 C C . LYS A 1 79 ? -39.319 18.612 -33.209 1.00 27.23 79 LYS A C 1
ATOM 622 O O . LYS A 1 79 ? -39.241 18.703 -34.425 1.00 27.23 79 LYS A O 1
ATOM 627 N N . SER A 1 80 ? -39.530 17.461 -32.582 1.00 28.27 80 SER A N 1
ATOM 628 C CA . SER A 1 80 ? -39.985 16.170 -33.126 1.00 28.27 80 SER A CA 1
ATOM 629 C C . SER A 1 80 ? -41.504 16.202 -33.455 1.00 28.27 80 SER A C 1
ATOM 631 O O . SER A 1 80 ? -42.129 17.220 -33.159 1.00 28.27 80 SER A O 1
ATOM 633 N N . PRO A 1 81 ? -42.200 15.108 -33.866 1.00 49.88 81 PRO A N 1
ATOM 634 C CA . PRO A 1 81 ? -41.880 13.933 -34.710 1.00 49.88 81 PRO A CA 1
ATOM 635 C C . PRO A 1 81 ? -42.985 13.599 -35.781 1.00 49.88 81 PRO A C 1
ATOM 637 O O . PRO A 1 81 ? -44.051 14.195 -35.792 1.00 49.88 81 PRO A O 1
ATOM 640 N N . GLN A 1 82 ? -42.766 12.521 -36.567 1.00 28.05 82 GLN A N 1
ATOM 641 C CA . GLN A 1 82 ? -43.745 11.604 -37.230 1.00 28.05 82 GLN A CA 1
ATOM 642 C C . GLN A 1 82 ? -44.082 11.689 -38.751 1.00 28.05 82 GLN A C 1
ATOM 644 O O . GLN A 1 82 ? -44.809 12.553 -39.212 1.00 28.05 82 GLN A O 1
ATOM 649 N N . LYS A 1 83 ? -43.725 10.571 -39.423 1.00 27.92 83 LYS A N 1
ATOM 650 C CA . LYS A 1 83 ? -44.511 9.663 -40.312 1.00 27.92 83 LYS A CA 1
ATOM 651 C C . LYS A 1 83 ? -44.925 10.031 -41.766 1.00 27.92 83 LYS A C 1
ATOM 653 O O . LYS A 1 83 ? -45.701 10.941 -42.001 1.00 27.92 83 LYS A O 1
ATOM 658 N N . LYS A 1 84 ? -44.640 9.022 -42.627 1.00 24.56 84 LYS A N 1
ATOM 659 C CA . LYS A 1 84 ? -45.357 8.462 -43.816 1.00 24.56 84 LYS A CA 1
ATOM 660 C C . LYS A 1 84 ? -45.004 8.949 -45.241 1.00 24.56 84 LYS A C 1
ATOM 662 O O . LYS A 1 84 ? -45.057 10.130 -45.534 1.00 24.56 84 LYS A O 1
ATOM 667 N N . GLY A 1 85 ? -44.832 7.958 -46.139 1.00 24.70 85 GLY A N 1
ATOM 668 C CA . GLY A 1 85 ? -45.048 8.037 -47.604 1.00 24.70 85 GLY A CA 1
ATOM 669 C C . GLY A 1 85 ? -43.766 7.940 -48.453 1.00 24.70 85 GLY A C 1
ATOM 670 O O . GLY A 1 85 ? -42.997 8.882 -48.463 1.00 24.70 85 GLY A O 1
ATOM 671 N N . VAL A 1 86 ? -43.365 6.787 -49.013 1.00 29.52 86 VAL A N 1
ATOM 672 C CA . VAL A 1 86 ? -43.811 6.152 -50.284 1.00 29.52 86 VAL A CA 1
ATOM 673 C C . VAL A 1 86 ? -43.076 6.663 -51.556 1.00 29.52 86 VAL A C 1
ATOM 675 O O . VAL A 1 86 ? -43.293 7.766 -52.031 1.00 29.52 86 VAL A O 1
ATOM 678 N N . THR A 1 87 ? -42.245 5.753 -52.096 1.00 27.20 87 THR A N 1
ATOM 679 C CA . THR A 1 87 ? -41.871 5.442 -53.504 1.00 27.20 87 THR A CA 1
ATOM 680 C C . THR A 1 87 ? -41.057 6.366 -54.441 1.00 27.20 87 THR A C 1
ATOM 682 O O . THR A 1 87 ? -41.417 7.489 -54.761 1.00 27.20 87 THR A O 1
ATOM 685 N N . THR A 1 88 ? -40.098 5.673 -55.088 1.00 26.72 88 THR A N 1
ATOM 686 C CA . THR A 1 88 ? -39.675 5.673 -56.516 1.00 26.72 88 THR A CA 1
ATOM 687 C C . THR A 1 88 ? -38.547 6.573 -57.058 1.00 26.72 88 THR A C 1
ATOM 689 O O . THR A 1 88 ? -38.730 7.740 -57.349 1.00 26.72 88 THR A O 1
ATOM 692 N N . LYS A 1 89 ? -37.449 5.868 -57.403 1.00 27.56 89 LYS A N 1
ATOM 693 C CA . LYS A 1 89 ? -36.694 5.826 -58.682 1.00 27.56 89 LYS A CA 1
ATOM 694 C C . LYS A 1 89 ? -35.974 7.081 -59.236 1.00 27.56 89 LYS A C 1
ATOM 696 O O . LYS A 1 89 ? -36.597 8.006 -59.729 1.00 27.56 89 LYS A O 1
ATOM 701 N N . LYS A 1 90 ? -34.672 6.823 -59.473 1.00 25.64 90 LYS A N 1
ATOM 702 C CA . LYS A 1 90 ? -33.821 7.096 -60.661 1.00 25.64 90 LYS A CA 1
ATOM 703 C C . LYS A 1 90 ? -32.830 8.280 -60.635 1.00 25.64 90 LYS A C 1
ATOM 705 O O . LYS A 1 90 ? -33.215 9.434 -60.681 1.00 25.64 90 LYS A O 1
ATOM 710 N N . LYS A 1 91 ? -31.573 7.854 -60.855 1.00 24.94 91 LYS A N 1
ATOM 711 C CA . LYS A 1 91 ? -30.510 8.395 -61.729 1.00 24.94 91 LYS A CA 1
ATOM 712 C C . LYS A 1 91 ? -29.640 9.564 -61.247 1.00 24.94 91 LYS A C 1
ATOM 714 O O . LYS A 1 91 ? -30.082 10.696 -61.147 1.00 24.94 91 LYS A O 1
ATOM 719 N N . ASP A 1 92 ? -28.359 9.210 -61.104 1.00 27.97 92 ASP A N 1
ATOM 720 C CA . ASP A 1 92 ? -27.165 9.883 -61.636 1.00 27.97 92 ASP A CA 1
ATOM 721 C C . ASP A 1 92 ? -27.102 11.414 -61.602 1.00 27.97 92 ASP A C 1
ATOM 723 O O . ASP A 1 92 ? -27.690 12.087 -62.446 1.00 27.97 92 ASP A O 1
ATOM 727 N N . LYS A 1 93 ? -26.195 11.942 -60.770 1.00 29.03 93 LYS A N 1
ATOM 728 C CA . LYS A 1 93 ? -24.931 12.551 -61.235 1.00 29.03 93 LYS A CA 1
ATOM 729 C C . LYS A 1 93 ? -24.103 13.045 -60.045 1.00 29.03 93 LYS A C 1
ATOM 731 O O . LYS A 1 93 ? -24.580 13.769 -59.179 1.00 29.03 93 LYS A O 1
ATOM 736 N N . THR A 1 94 ? -22.843 12.630 -60.027 1.00 37.25 94 THR A N 1
ATOM 737 C CA . THR A 1 94 ? -21.758 13.157 -59.191 1.00 37.25 94 THR A CA 1
ATOM 738 C C . THR A 1 94 ? -21.610 14.678 -59.338 1.00 37.25 94 THR A C 1
ATOM 740 O O . THR A 1 94 ? -21.832 15.221 -60.421 1.00 37.25 94 THR A O 1
ATOM 743 N N . PRO A 1 95 ? -21.126 15.358 -58.285 1.00 30.56 95 PRO A N 1
ATOM 744 C CA . PRO A 1 95 ? -19.816 15.982 -58.449 1.00 30.56 95 PRO A CA 1
ATOM 745 C C . PRO A 1 95 ? -18.877 15.778 -57.246 1.00 30.56 95 PRO A C 1
ATOM 747 O O . PRO A 1 95 ? -19.261 15.867 -56.086 1.00 30.56 95 PRO A O 1
ATOM 750 N N . LYS A 1 96 ? -17.622 15.469 -57.599 1.00 36.22 96 LYS A N 1
ATOM 751 C CA . LYS A 1 96 ? -16.353 15.688 -56.883 1.00 36.22 96 LYS A CA 1
ATOM 752 C C . LYS A 1 96 ? -16.399 15.766 -55.346 1.00 36.22 96 LYS A C 1
ATOM 754 O O . LYS A 1 96 ? -16.541 16.835 -54.767 1.00 36.22 96 LYS A O 1
ATOM 759 N N . LYS A 1 97 ? -16.067 14.642 -54.699 1.00 32.38 97 LYS A N 1
ATOM 760 C CA . LYS A 1 97 ? -15.352 14.672 -53.415 1.00 32.38 97 LYS A CA 1
ATOM 761 C C . LYS A 1 97 ? -13.882 14.979 -53.690 1.00 32.38 97 LYS A C 1
ATOM 763 O O . LYS A 1 97 ? -13.181 14.164 -54.291 1.00 32.38 97 LYS A O 1
ATOM 768 N N . GLU A 1 98 ? -13.442 16.150 -53.253 1.00 36.16 98 GLU A N 1
ATOM 769 C CA . GLU A 1 98 ? -12.031 16.468 -53.070 1.00 36.16 98 GLU A CA 1
ATOM 770 C C . GLU A 1 98 ? -11.399 15.412 -52.160 1.00 36.16 98 GLU A C 1
ATOM 772 O O . GLU A 1 98 ? -11.856 15.146 -51.044 1.00 36.16 98 GLU A O 1
ATOM 777 N N . LYS A 1 99 ? -10.359 14.752 -52.673 1.00 38.06 99 LYS A N 1
ATOM 778 C CA . LYS A 1 99 ? -9.487 13.904 -51.871 1.00 38.06 99 LYS A CA 1
ATOM 779 C C . LYS A 1 99 ? -8.724 14.825 -50.921 1.00 38.06 99 LYS A C 1
ATOM 781 O O . LYS A 1 99 ? -7.767 15.462 -51.342 1.00 38.06 99 LYS A O 1
ATOM 786 N N . LYS A 1 100 ? -9.112 14.859 -49.645 1.00 40.28 100 LYS A N 1
ATOM 787 C CA . LYS A 1 100 ? -8.159 15.200 -48.585 1.00 40.28 100 LYS A CA 1
ATOM 788 C C . LYS A 1 100 ? -7.082 14.118 -48.605 1.00 40.28 100 LYS A C 1
ATOM 790 O O . LYS A 1 100 ? -7.377 12.950 -48.342 1.00 40.28 100 LYS A O 1
ATOM 795 N N . GLU A 1 101 ? -5.871 14.488 -49.009 1.00 40.25 101 GLU A N 1
ATOM 796 C CA . GLU A 1 101 ? -4.693 13.641 -48.869 1.00 40.25 101 GLU A CA 1
ATOM 797 C C . GLU A 1 101 ? -4.488 13.354 -47.384 1.00 40.25 101 GLU A C 1
ATOM 799 O O . GLU A 1 101 ? -4.068 14.206 -46.610 1.00 40.25 101 GLU A O 1
ATOM 804 N N . ILE A 1 102 ? -4.845 12.140 -46.976 1.00 51.03 102 ILE A N 1
ATOM 805 C CA . ILE A 1 102 ? -4.453 11.600 -45.681 1.00 51.03 102 ILE A CA 1
ATOM 806 C C . ILE A 1 102 ? -2.946 11.335 -45.797 1.00 51.03 102 ILE A C 1
ATOM 808 O O . ILE A 1 102 ? -2.560 10.531 -46.658 1.00 51.03 102 ILE A O 1
ATOM 812 N N . PRO A 1 103 ? -2.085 11.977 -44.989 1.00 45.28 103 PRO A N 1
ATOM 813 C CA . PRO A 1 103 ? -0.655 11.717 -45.038 1.00 45.28 103 PRO A CA 1
ATOM 814 C C . PRO A 1 103 ? -0.411 10.231 -44.747 1.00 45.28 103 PRO A C 1
ATOM 816 O O . PRO A 1 103 ? -0.832 9.682 -43.725 1.00 45.28 103 PRO A O 1
ATOM 819 N N . LYS A 1 104 ? 0.213 9.536 -45.704 1.00 51.94 104 LYS A N 1
ATOM 820 C CA . LYS A 1 104 ? 0.533 8.110 -45.588 1.00 51.94 104 LYS A CA 1
ATOM 821 C C . LYS A 1 104 ? 1.554 7.919 -44.467 1.00 51.94 104 LYS A C 1
ATOM 823 O O . LYS A 1 104 ? 2.655 8.449 -44.535 1.00 51.94 104 LYS A O 1
ATOM 828 N N . ARG A 1 105 ? 1.198 7.113 -43.465 1.00 58.62 105 ARG A N 1
ATOM 829 C CA . ARG A 1 105 ? 2.105 6.676 -42.394 1.00 58.62 105 ARG A CA 1
ATOM 830 C C . ARG A 1 105 ? 3.286 5.905 -42.984 1.00 58.62 105 ARG A C 1
ATOM 832 O O . ARG A 1 105 ? 3.086 4.864 -43.606 1.00 58.62 105 ARG A O 1
ATOM 839 N N . THR A 1 106 ? 4.499 6.390 -42.752 1.00 56.53 106 THR A N 1
ATOM 840 C CA . THR A 1 106 ? 5.759 5.775 -43.199 1.00 56.53 106 THR A CA 1
ATOM 841 C C . THR A 1 106 ? 6.504 5.092 -42.049 1.00 56.53 106 THR A C 1
ATOM 843 O O . THR A 1 106 ? 7.713 5.239 -41.932 1.00 56.53 106 THR A O 1
ATOM 846 N N . THR A 1 107 ? 5.811 4.363 -41.170 1.00 59.09 107 THR A N 1
ATOM 847 C CA . THR A 1 107 ? 6.478 3.454 -40.224 1.00 59.09 107 THR A CA 1
ATOM 848 C C . THR A 1 107 ? 6.238 2.020 -40.656 1.00 59.09 107 THR A C 1
ATOM 850 O O . THR A 1 107 ? 5.107 1.540 -40.769 1.00 59.09 107 THR A O 1
ATOM 853 N N . THR A 1 108 ? 7.329 1.342 -40.979 1.00 72.62 108 THR A N 1
ATOM 854 C CA . THR A 1 108 ? 7.313 -0.049 -41.410 1.00 72.62 108 THR A CA 1
ATOM 855 C C . THR A 1 108 ? 7.290 -0.966 -40.190 1.00 72.62 108 THR A C 1
ATOM 857 O O . THR A 1 108 ? 7.725 -0.591 -39.105 1.00 72.62 108 THR A O 1
ATOM 860 N N . LYS A 1 109 ? 6.803 -2.206 -40.342 1.00 72.81 109 LYS A N 1
ATOM 861 C CA . LYS A 1 109 ? 6.826 -3.212 -39.256 1.00 72.81 109 LYS A CA 1
ATOM 862 C C . LYS A 1 109 ? 8.227 -3.378 -38.638 1.00 72.81 109 LYS A C 1
ATOM 864 O O . LYS A 1 109 ? 8.339 -3.618 -37.445 1.00 72.81 109 LYS A O 1
ATOM 869 N N . LYS A 1 110 ? 9.272 -3.149 -39.442 1.00 76.19 110 LYS A N 1
ATOM 870 C CA . LYS A 1 110 ? 10.679 -3.173 -39.028 1.00 76.19 110 LYS A CA 1
ATOM 871 C C . LYS A 1 110 ? 11.009 -2.121 -37.964 1.00 76.19 110 LYS A C 1
ATOM 873 O O . LYS A 1 110 ? 11.783 -2.420 -37.063 1.00 76.19 110 LYS A O 1
ATOM 878 N N . ASP A 1 111 ? 10.392 -0.944 -38.030 1.00 71.94 111 ASP A N 1
ATOM 879 C CA . ASP A 1 111 ? 10.619 0.141 -37.068 1.00 71.94 111 ASP A CA 1
ATOM 880 C C . ASP A 1 111 ? 9.963 -0.180 -35.715 1.00 71.94 111 ASP A C 1
ATOM 882 O O . ASP A 1 111 ? 10.539 0.069 -34.659 1.00 71.94 111 ASP A O 1
ATOM 886 N N . LEU A 1 112 ? 8.787 -0.821 -35.731 1.00 78.62 112 LEU A N 1
ATOM 887 C CA . LEU A 1 112 ? 8.123 -1.301 -34.512 1.00 78.62 112 LEU A CA 1
ATOM 888 C C . LEU A 1 112 ? 8.892 -2.455 -33.861 1.00 78.62 112 LEU A C 1
ATOM 890 O O . LEU A 1 112 ? 9.066 -2.473 -32.642 1.00 78.62 112 LEU A O 1
ATOM 894 N N . ASP A 1 113 ? 9.380 -3.398 -34.666 1.00 83.12 113 ASP A N 1
ATOM 895 C CA . ASP A 1 113 ? 10.190 -4.511 -34.175 1.00 83.12 113 ASP A CA 1
ATOM 896 C C . ASP A 1 113 ? 11.532 -4.028 -33.602 1.00 83.12 113 ASP A C 1
ATOM 898 O O . ASP A 1 113 ? 11.990 -4.559 -32.587 1.00 83.12 113 ASP A O 1
ATOM 902 N N . ALA A 1 114 ? 12.141 -2.992 -34.190 1.00 86.00 114 ALA A N 1
ATOM 903 C CA . ALA A 1 114 ? 13.346 -2.358 -33.657 1.00 86.00 114 ALA A CA 1
ATOM 904 C C . ALA A 1 114 ? 13.100 -1.775 -32.255 1.00 86.00 114 ALA A C 1
ATOM 906 O O . ALA A 1 114 ? 13.815 -2.122 -31.315 1.00 86.00 114 ALA A O 1
ATOM 907 N N . VAL A 1 115 ? 12.024 -1.004 -32.079 1.00 81.44 115 VAL A N 1
ATOM 908 C CA . VAL A 1 115 ? 11.654 -0.414 -30.780 1.00 81.44 115 VAL A CA 1
ATOM 909 C C . VAL A 1 115 ? 11.320 -1.488 -29.740 1.00 81.44 115 VAL A C 1
ATOM 911 O O . VAL A 1 115 ? 11.762 -1.415 -28.594 1.00 81.44 115 VAL A O 1
ATOM 914 N N . LEU A 1 116 ? 10.593 -2.544 -30.117 1.00 83.06 116 LEU A N 1
ATOM 915 C CA . LEU A 1 116 ? 10.311 -3.659 -29.204 1.00 83.06 116 LEU A CA 1
ATOM 916 C C . LEU A 1 116 ? 11.589 -4.383 -28.765 1.00 83.06 116 LEU A C 1
ATOM 918 O O . LEU A 1 116 ? 11.687 -4.824 -27.615 1.00 83.06 116 LEU A O 1
ATOM 922 N N . ASN A 1 117 ? 12.571 -4.508 -29.656 1.00 89.94 117 ASN A N 1
ATOM 923 C CA . ASN A 1 117 ? 13.868 -5.085 -29.325 1.00 89.94 117 ASN A CA 1
ATOM 924 C C . ASN A 1 117 ? 14.675 -4.173 -28.394 1.00 89.94 117 ASN A C 1
ATOM 926 O O . ASN A 1 117 ? 15.265 -4.675 -27.437 1.00 89.94 117 ASN A O 1
ATOM 930 N N . GLU A 1 118 ? 14.629 -2.858 -28.589 1.00 87.25 118 GLU A N 1
ATOM 931 C CA . GLU A 1 118 ? 15.233 -1.886 -27.671 1.00 87.25 118 GLU A CA 1
ATOM 932 C C . GLU A 1 118 ? 14.593 -1.944 -26.276 1.00 87.25 118 GLU A C 1
ATOM 934 O O . GLU A 1 118 ? 15.305 -2.068 -25.278 1.00 87.25 118 GLU A O 1
ATOM 939 N N . ILE A 1 119 ? 13.260 -1.991 -26.181 1.00 89.00 119 ILE A N 1
ATOM 940 C CA . ILE A 1 119 ? 12.543 -2.132 -24.901 1.00 89.00 119 ILE A CA 1
ATOM 941 C C . ILE A 1 119 ? 12.933 -3.437 -24.195 1.00 89.00 119 ILE A C 1
ATOM 943 O O . ILE A 1 119 ? 13.178 -3.451 -22.983 1.00 89.00 119 ILE A O 1
ATOM 947 N N . LYS A 1 120 ? 13.025 -4.553 -24.931 1.00 92.12 120 LYS A N 1
ATOM 948 C CA . LYS A 1 120 ? 13.488 -5.835 -24.374 1.00 92.12 120 LYS A CA 1
ATOM 949 C C . LYS A 1 120 ? 14.911 -5.716 -23.832 1.00 92.12 120 LYS A C 1
ATOM 951 O O . LYS A 1 120 ? 15.173 -6.188 -22.725 1.00 92.12 120 LYS A O 1
ATOM 956 N N . GLN A 1 121 ? 15.811 -5.065 -24.565 1.00 93.06 121 GLN A N 1
ATOM 957 C CA . GLN A 1 121 ? 17.183 -4.835 -24.115 1.00 93.06 121 GLN A CA 1
ATOM 958 C C . GLN A 1 121 ? 17.231 -3.942 -22.869 1.00 93.06 121 GLN A C 1
ATOM 960 O O . GLN A 1 121 ? 17.949 -4.272 -21.925 1.00 93.0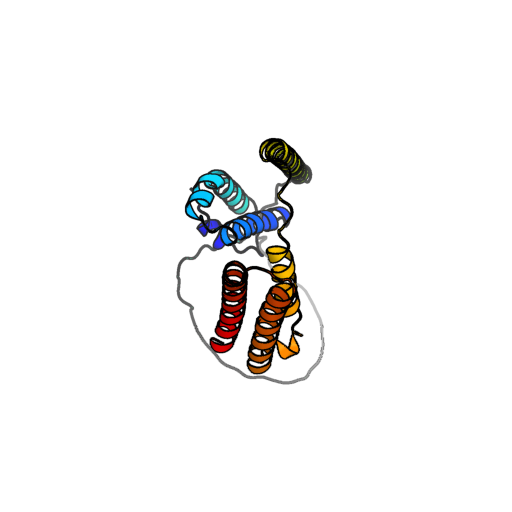6 121 GLN A O 1
ATOM 965 N N . CYS A 1 122 ? 16.426 -2.879 -22.799 1.00 88.25 122 CYS A N 1
ATOM 966 C CA . CYS A 1 122 ? 16.299 -2.033 -21.609 1.00 88.25 122 CYS A CA 1
ATOM 967 C C . CYS A 1 122 ? 15.789 -2.820 -20.397 1.00 88.25 122 CYS A C 1
ATOM 969 O O . CYS A 1 122 ? 16.397 -2.758 -19.330 1.00 88.25 122 CYS A O 1
ATOM 971 N N . ARG A 1 123 ? 14.759 -3.664 -20.554 1.00 89.38 123 ARG A N 1
ATOM 972 C CA . ARG A 1 123 ? 14.276 -4.542 -19.470 1.00 89.38 123 ARG A CA 1
ATOM 973 C C . ARG A 1 123 ? 15.363 -5.486 -18.958 1.00 89.38 123 ARG A C 1
ATOM 975 O O . ARG A 1 123 ? 15.460 -5.711 -17.753 1.00 89.38 123 ARG A O 1
ATOM 982 N N . VAL A 1 124 ? 16.184 -6.042 -19.849 1.00 92.31 124 VAL A N 1
ATOM 983 C CA . VAL A 1 124 ? 17.313 -6.902 -19.461 1.00 92.31 124 VAL A CA 1
ATOM 984 C C . VAL A 1 124 ? 18.385 -6.101 -18.719 1.00 92.31 124 VAL A C 1
ATOM 986 O O . VAL A 1 124 ? 18.888 -6.579 -17.704 1.00 92.31 124 VAL A O 1
ATOM 989 N N . LYS A 1 125 ? 18.704 -4.881 -19.169 1.00 92.62 125 LYS A N 1
ATOM 990 C CA . LYS A 1 125 ? 19.650 -3.983 -18.486 1.00 92.62 125 LYS A CA 1
ATOM 991 C C . LYS A 1 125 ? 19.165 -3.617 -17.081 1.00 92.62 125 LYS A C 1
ATOM 993 O O . LYS A 1 125 ? 19.924 -3.785 -16.136 1.00 92.62 125 LYS A O 1
ATOM 998 N N . ILE A 1 126 ? 17.893 -3.244 -16.925 1.00 89.88 126 ILE A N 1
ATOM 999 C CA . ILE A 1 126 ? 17.279 -2.944 -15.620 1.00 89.88 126 ILE A CA 1
ATOM 1000 C C . ILE A 1 126 ? 17.327 -4.165 -14.699 1.00 89.88 126 ILE A C 1
ATOM 1002 O O . ILE A 1 126 ? 17.679 -4.043 -13.530 1.00 89.88 126 ILE A O 1
ATOM 1006 N N . LYS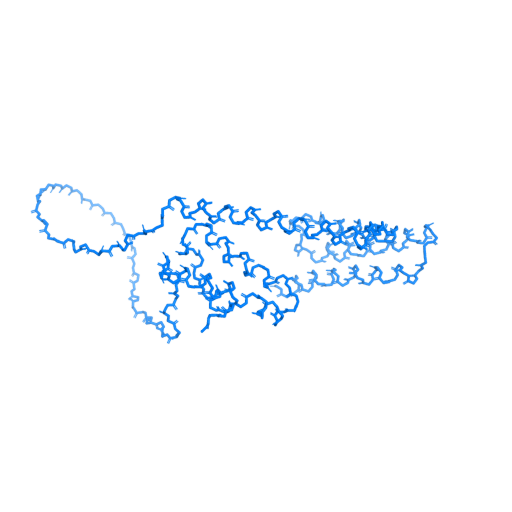 A 1 127 ? 17.007 -5.363 -15.208 1.00 90.44 127 LYS A N 1
ATOM 1007 C CA . LYS A 1 127 ? 17.105 -6.595 -14.412 1.00 90.44 127 LYS A CA 1
ATOM 1008 C C . LYS A 1 127 ? 18.530 -6.836 -13.922 1.00 90.44 127 LYS A C 1
ATOM 1010 O O . LYS A 1 127 ? 18.700 -7.093 -12.737 1.00 90.44 127 LYS A O 1
ATOM 1015 N N . LYS A 1 128 ? 19.529 -6.715 -14.801 1.00 92.06 128 LYS A N 1
ATOM 1016 C CA . LYS A 1 128 ? 20.945 -6.890 -14.442 1.00 92.06 128 LYS A CA 1
ATOM 1017 C C . LYS A 1 128 ? 21.412 -5.841 -13.434 1.00 92.06 128 LYS A C 1
ATOM 1019 O O . LYS A 1 128 ? 22.037 -6.213 -12.449 1.00 92.06 128 LYS A O 1
ATOM 1024 N N . TYR A 1 129 ? 21.048 -4.576 -13.640 1.00 90.44 129 TYR A N 1
ATOM 1025 C CA . TYR A 1 129 ? 21.349 -3.482 -12.718 1.00 90.44 129 TYR A CA 1
ATOM 1026 C C . TYR A 1 129 ? 20.719 -3.717 -11.340 1.00 90.44 129 TYR A C 1
ATOM 1028 O O . TYR A 1 129 ? 21.410 -3.691 -10.331 1.00 90.44 129 TYR A O 1
ATOM 1036 N N . ASN A 1 130 ? 19.431 -4.062 -11.286 1.00 87.38 130 ASN A N 1
ATOM 1037 C CA . ASN A 1 130 ? 18.739 -4.362 -10.032 1.00 87.38 130 ASN A CA 1
ATOM 1038 C C . ASN A 1 130 ? 19.276 -5.624 -9.348 1.00 87.38 130 ASN A C 1
ATOM 1040 O O . ASN A 1 130 ? 19.245 -5.719 -8.126 1.00 87.38 130 ASN A O 1
ATOM 1044 N N . GLU A 1 131 ? 19.732 -6.619 -10.107 1.00 86.31 131 GLU A N 1
ATOM 1045 C CA . GLU A 1 131 ? 20.349 -7.824 -9.555 1.00 86.31 131 GLU A CA 1
ATOM 1046 C C . GLU A 1 131 ? 21.738 -7.530 -8.979 1.00 86.31 131 GLU A C 1
ATOM 1048 O O . GLU A 1 131 ? 22.050 -8.020 -7.899 1.00 86.31 131 GLU A O 1
ATOM 1053 N N . GLN A 1 132 ? 22.542 -6.699 -9.650 1.00 85.00 132 GLN A N 1
ATOM 1054 C CA . GLN A 1 132 ? 23.814 -6.190 -9.127 1.00 85.00 132 GLN A CA 1
ATOM 1055 C C . GLN A 1 132 ? 23.588 -5.358 -7.865 1.00 85.00 132 GLN A C 1
ATOM 1057 O O . GLN A 1 132 ? 24.153 -5.684 -6.825 1.00 85.00 132 GLN A O 1
ATOM 1062 N N . LYS A 1 133 ? 22.644 -4.412 -7.899 1.00 83.81 133 LYS A N 1
ATOM 1063 C CA . LYS A 1 133 ? 22.244 -3.653 -6.713 1.00 83.81 133 LYS A CA 1
ATOM 1064 C C . LYS A 1 133 ? 21.775 -4.545 -5.569 1.00 83.81 133 LYS A C 1
ATOM 1066 O O . LYS A 1 133 ? 22.139 -4.304 -4.435 1.00 83.81 133 LYS A O 1
ATOM 1071 N N . ARG A 1 134 ? 21.017 -5.614 -5.833 1.00 77.25 134 ARG A N 1
ATOM 1072 C CA . ARG A 1 134 ? 20.605 -6.577 -4.788 1.00 77.25 134 ARG A CA 1
ATOM 1073 C C . ARG A 1 134 ? 21.754 -7.431 -4.259 1.00 77.25 134 ARG A C 1
ATOM 1075 O O . ARG A 1 134 ? 21.685 -7.879 -3.120 1.00 77.25 134 ARG A O 1
ATOM 1082 N N . LYS A 1 135 ? 22.770 -7.710 -5.079 1.00 82.44 135 LYS A N 1
ATOM 1083 C CA . LYS A 1 135 ? 23.995 -8.383 -4.627 1.00 82.44 135 LYS A CA 1
ATOM 1084 C C . LYS A 1 135 ? 24.795 -7.465 -3.696 1.00 82.44 135 LYS A C 1
ATOM 1086 O O . LYS A 1 135 ? 25.322 -7.958 -2.708 1.00 82.44 135 LYS A O 1
ATOM 1091 N N . GLU A 1 136 ? 24.817 -6.162 -3.976 1.00 80.75 136 GLU A N 1
ATOM 1092 C CA . GLU A 1 136 ? 25.493 -5.133 -3.170 1.00 80.75 136 GLU A CA 1
ATOM 1093 C C . GLU A 1 136 ? 24.717 -4.751 -1.895 1.00 80.75 136 GLU A C 1
ATOM 1095 O O . GLU A 1 136 ? 25.285 -4.729 -0.809 1.00 80.75 136 GLU A O 1
ATOM 1100 N N . GLU A 1 137 ? 23.407 -4.504 -2.001 1.00 76.06 137 GLU A N 1
ATOM 1101 C CA . GLU A 1 137 ? 22.504 -4.137 -0.893 1.00 76.06 137 GLU A CA 1
ATOM 1102 C C . GLU A 1 137 ? 22.139 -5.339 0.000 1.00 76.06 137 GLU A C 1
ATOM 1104 O O . GLU A 1 137 ? 21.549 -5.181 1.071 1.00 76.06 137 GLU A O 1
ATOM 1109 N N . GLY A 1 138 ? 22.501 -6.552 -0.425 1.00 74.06 138 GLY A N 1
ATOM 1110 C CA . GLY A 1 138 ? 22.226 -7.791 0.285 1.00 74.06 138 GLY A CA 1
ATOM 1111 C C . GLY A 1 138 ? 20.758 -8.244 0.212 1.00 74.06 138 GLY A C 1
ATOM 1112 O O . GLY A 1 138 ? 19.899 -7.631 -0.433 1.00 74.06 138 GLY A O 1
ATOM 1113 N N . PRO A 1 139 ? 20.430 -9.382 0.848 1.00 76.12 139 PRO A N 1
ATOM 1114 C CA . PRO A 1 139 ? 19.066 -9.890 0.873 1.00 76.12 139 PRO A CA 1
ATOM 1115 C C . PRO A 1 139 ? 18.140 -8.910 1.602 1.00 76.12 139 PRO A C 1
ATOM 1117 O O . PRO A 1 139 ? 18.436 -8.476 2.714 1.00 76.12 139 PRO A O 1
ATOM 1120 N N . LYS A 1 140 ? 16.978 -8.614 0.997 1.00 72.88 140 LYS A N 1
ATOM 1121 C CA . LYS A 1 140 ? 15.961 -7.751 1.616 1.00 72.88 140 LYS A CA 1
ATOM 1122 C C . LYS A 1 140 ? 15.673 -8.227 3.046 1.00 72.88 140 LYS A C 1
ATOM 1124 O O . LYS A 1 140 ? 15.395 -9.421 3.227 1.00 72.88 140 LYS A O 1
ATOM 1129 N N . PRO A 1 141 ? 15.684 -7.329 4.046 1.00 76.50 141 PRO A N 1
ATOM 1130 C CA . PRO A 1 141 ? 15.387 -7.718 5.412 1.00 76.50 141 PRO A CA 1
ATOM 1131 C C . PRO A 1 141 ? 13.989 -8.333 5.462 1.00 76.50 141 PRO A C 1
ATOM 1133 O O . PRO A 1 141 ? 13.030 -7.799 4.896 1.00 76.50 141 PRO A O 1
ATOM 1136 N N . LYS A 1 142 ? 13.870 -9.492 6.119 1.00 81.50 142 LYS A N 1
ATOM 1137 C CA . LYS A 1 142 ? 12.568 -10.139 6.298 1.00 81.50 142 LYS A CA 1
ATOM 1138 C C . LYS A 1 142 ? 11.658 -9.168 7.059 1.00 81.50 142 LYS A C 1
ATOM 1140 O O . LYS A 1 142 ? 12.095 -8.621 8.075 1.00 81.50 142 LYS A O 1
ATOM 1145 N N . PRO A 1 143 ? 10.408 -8.955 6.610 1.00 82.38 143 PRO A N 1
ATOM 1146 C CA . PRO A 1 143 ? 9.512 -8.046 7.300 1.00 82.38 143 PRO A CA 1
ATOM 1147 C C . PRO A 1 143 ? 9.311 -8.535 8.731 1.00 82.38 143 PRO A C 1
ATOM 1149 O O . PRO A 1 143 ? 9.013 -9.711 8.971 1.00 82.38 143 PRO A O 1
ATOM 1152 N N . SER A 1 144 ? 9.497 -7.608 9.667 1.00 83.62 144 SER A N 1
ATOM 1153 C CA . SER A 1 144 ? 9.262 -7.836 11.088 1.00 83.62 144 SER A CA 1
ATOM 1154 C C . SER A 1 144 ? 7.826 -8.332 11.320 1.00 83.62 144 SER A C 1
ATOM 1156 O O . SER A 1 144 ? 6.925 -7.932 10.575 1.00 83.62 144 SER A O 1
ATOM 1158 N N . PRO A 1 145 ? 7.569 -9.162 12.350 1.00 83.50 145 PRO A N 1
ATOM 1159 C CA . PRO A 1 145 ? 6.215 -9.577 12.712 1.00 83.50 145 PRO A CA 1
ATOM 1160 C C . PRO A 1 145 ? 5.222 -8.409 12.829 1.00 83.50 145 PRO A C 1
ATOM 1162 O O . PRO A 1 145 ? 4.100 -8.537 12.352 1.00 83.50 145 PRO A O 1
ATOM 1165 N N . TYR A 1 146 ? 5.655 -7.252 13.347 1.00 82.19 146 TYR A N 1
ATOM 1166 C CA . TYR A 1 146 ? 4.851 -6.019 13.405 1.00 82.19 146 TYR A CA 1
ATOM 1167 C C . TYR A 1 146 ? 4.342 -5.599 12.020 1.00 82.19 146 TYR A C 1
ATOM 1169 O O . TYR A 1 146 ? 3.143 -5.431 11.812 1.00 82.19 146 TYR A O 1
ATOM 1177 N N . ILE A 1 147 ? 5.253 -5.541 11.043 1.00 82.12 147 ILE A N 1
ATOM 1178 C CA . ILE A 1 147 ? 4.953 -5.151 9.659 1.00 82.12 147 ILE A CA 1
ATOM 1179 C C . ILE A 1 147 ? 3.989 -6.154 9.019 1.00 82.12 147 ILE A C 1
ATOM 1181 O O . ILE A 1 147 ? 3.051 -5.758 8.331 1.00 82.12 147 ILE A O 1
ATOM 1185 N N . LYS A 1 148 ? 4.187 -7.456 9.266 1.00 87.94 148 LYS A N 1
ATOM 1186 C CA . LYS A 1 148 ? 3.298 -8.503 8.742 1.00 87.94 148 LYS A CA 1
ATOM 1187 C C . LYS A 1 148 ? 1.887 -8.379 9.303 1.00 87.94 148 LYS A C 1
ATOM 1189 O O . LYS A 1 148 ? 0.928 -8.367 8.538 1.00 87.94 148 LYS A O 1
ATOM 1194 N N . ILE A 1 149 ? 1.765 -8.262 10.625 1.00 86.50 149 ILE A N 1
ATOM 1195 C CA . ILE A 1 149 ? 0.473 -8.111 11.298 1.00 86.50 149 ILE A CA 1
ATOM 1196 C C . ILE A 1 149 ? -0.234 -6.871 10.748 1.00 86.50 149 ILE A C 1
ATOM 1198 O O . ILE A 1 149 ? -1.372 -6.966 10.296 1.00 86.50 149 ILE A O 1
ATOM 1202 N N . ARG A 1 150 ? 0.460 -5.733 10.698 1.00 83.81 150 ARG A N 1
ATOM 1203 C CA . ARG A 1 150 ? -0.070 -4.487 10.144 1.00 83.81 150 ARG A CA 1
ATOM 1204 C C . ARG A 1 150 ? -0.593 -4.656 8.713 1.00 83.81 150 ARG A C 1
ATOM 1206 O O . ARG A 1 150 ? -1.718 -4.253 8.425 1.00 83.81 150 ARG A O 1
ATOM 1213 N N . ALA A 1 151 ? 0.190 -5.276 7.830 1.00 86.06 151 ALA A N 1
ATOM 1214 C CA . ALA A 1 151 ? -0.205 -5.503 6.441 1.00 86.06 151 ALA A CA 1
ATOM 1215 C C . ALA A 1 151 ? -1.504 -6.321 6.326 1.00 86.06 151 ALA A C 1
ATOM 1217 O O . ALA A 1 151 ? -2.353 -6.001 5.495 1.00 86.06 151 ALA A O 1
ATOM 1218 N N . HIS A 1 152 ? -1.705 -7.320 7.191 1.00 90.38 152 HIS A N 1
ATOM 1219 C CA . HIS A 1 152 ? -2.943 -8.102 7.216 1.00 90.38 152 HIS A CA 1
ATOM 1220 C C . HIS A 1 152 ? -4.161 -7.279 7.651 1.00 90.38 152 HIS A C 1
ATOM 1222 O O . HIS A 1 152 ? -5.204 -7.375 7.011 1.00 90.38 152 HIS A O 1
ATOM 1228 N N . PHE A 1 153 ? -4.040 -6.427 8.675 1.00 87.50 153 PHE A N 1
ATOM 1229 C CA . PHE A 1 153 ? -5.147 -5.551 9.089 1.00 87.50 153 PHE A CA 1
ATOM 1230 C C . PHE A 1 153 ? -5.522 -4.530 8.009 1.00 87.50 153 PHE A C 1
ATOM 1232 O O . PHE A 1 153 ? -6.705 -4.254 7.812 1.00 87.50 153 PHE A O 1
ATOM 1239 N N . ILE A 1 154 ? -4.536 -4.013 7.269 1.00 84.19 154 ILE A N 1
ATOM 1240 C CA . ILE A 1 154 ? -4.788 -3.146 6.109 1.00 84.19 154 ILE A CA 1
ATOM 1241 C C . ILE A 1 154 ? -5.523 -3.921 5.013 1.00 84.19 154 ILE A C 1
ATOM 1243 O O . ILE A 1 154 ? -6.508 -3.427 4.471 1.00 84.19 154 ILE A O 1
ATOM 1247 N N . ALA A 1 155 ? -5.068 -5.135 4.694 1.00 88.00 155 ALA A N 1
ATOM 1248 C CA . ALA A 1 155 ? -5.707 -5.965 3.679 1.00 88.00 155 ALA A CA 1
ATOM 1249 C C . ALA A 1 155 ? -7.169 -6.269 4.035 1.00 88.00 155 ALA A C 1
ATOM 1251 O O . ALA A 1 155 ? -8.031 -6.130 3.174 1.00 88.00 155 ALA A O 1
ATOM 1252 N N . LEU A 1 156 ? -7.458 -6.587 5.302 1.00 87.50 156 LEU A N 1
ATOM 1253 C CA . LEU A 1 156 ? -8.826 -6.784 5.793 1.00 87.50 156 LEU A CA 1
ATOM 1254 C C . LEU A 1 156 ? -9.698 -5.542 5.590 1.00 87.50 156 LEU A C 1
ATOM 1256 O O . LEU A 1 156 ? -10.850 -5.663 5.190 1.00 87.50 156 LEU A O 1
ATOM 1260 N N . GLY A 1 157 ? -9.139 -4.351 5.800 1.00 82.38 157 GLY A N 1
ATOM 1261 C CA . GLY A 1 157 ? -9.851 -3.100 5.556 1.00 82.38 157 GLY A CA 1
ATOM 1262 C C . GLY A 1 157 ? -10.220 -2.838 4.101 1.00 82.38 157 GLY A C 1
ATOM 1263 O O . GLY A 1 157 ? -11.219 -2.185 3.817 1.00 82.38 157 GLY A O 1
ATOM 1264 N N . ASN A 1 158 ? -9.453 -3.390 3.164 1.00 82.94 158 ASN A N 1
ATOM 1265 C CA . ASN A 1 158 ? -9.734 -3.263 1.737 1.00 82.94 158 ASN A CA 1
ATOM 1266 C C . ASN A 1 158 ? -10.791 -4.265 1.243 1.00 82.94 158 ASN A C 1
ATOM 1268 O O . ASN A 1 158 ? -11.241 -4.143 0.107 1.00 82.94 158 ASN A O 1
ATOM 1272 N N . LEU A 1 159 ? -11.192 -5.239 2.069 1.00 86.81 159 LEU A N 1
ATOM 1273 C CA . LEU A 1 159 ? -12.186 -6.262 1.720 1.00 86.81 159 LEU A CA 1
ATOM 1274 C C . LEU A 1 159 ? -13.639 -5.809 1.944 1.00 86.81 159 LEU A C 1
ATOM 1276 O O . LEU A 1 159 ? -14.550 -6.635 1.911 1.00 86.81 159 LEU A O 1
ATOM 1280 N N . ILE A 1 160 ? -13.880 -4.513 2.160 1.00 82.44 160 ILE A N 1
ATOM 1281 C CA . ILE A 1 160 ? -15.239 -3.971 2.262 1.00 82.44 160 ILE A CA 1
ATOM 1282 C C . ILE A 1 160 ? -15.943 -4.142 0.903 1.00 82.44 160 ILE A C 1
ATOM 1284 O O . ILE A 1 160 ? -15.435 -3.640 -0.106 1.00 82.44 160 ILE A O 1
ATOM 1288 N N . PRO A 1 161 ? -17.112 -4.814 0.847 1.00 87.12 161 PRO A N 1
ATOM 1289 C CA . PRO A 1 161 ? -17.862 -4.982 -0.394 1.00 87.12 161 PRO A CA 1
ATOM 1290 C C . PRO A 1 161 ? -18.162 -3.638 -1.065 1.00 87.12 161 PRO A C 1
ATOM 1292 O O . PRO A 1 161 ? -18.534 -2.681 -0.388 1.00 87.12 161 PRO A O 1
ATOM 1295 N N . GLU A 1 162 ? -18.085 -3.567 -2.398 1.00 84.06 162 GLU A N 1
ATOM 1296 C CA . GLU A 1 162 ? -18.277 -2.312 -3.150 1.00 84.06 162 GLU A CA 1
ATOM 1297 C C . GLU A 1 162 ? -19.604 -1.615 -2.826 1.00 84.06 162 GLU A C 1
ATOM 1299 O O . GLU A 1 162 ? -19.642 -0.397 -2.670 1.00 84.06 162 GLU A O 1
ATOM 1304 N N . LYS A 1 163 ? -20.670 -2.400 -2.618 1.00 88.38 163 LYS A N 1
ATOM 1305 C CA . LYS A 1 163 ? -22.003 -1.914 -2.225 1.00 88.38 163 LYS A CA 1
ATOM 1306 C C . LYS A 1 163 ? -22.008 -1.153 -0.894 1.00 88.38 163 LYS A C 1
ATOM 1308 O O . LYS A 1 163 ? -22.855 -0.296 -0.687 1.00 88.38 163 LYS A O 1
ATOM 1313 N N . LEU A 1 164 ? -21.090 -1.493 0.010 1.00 85.00 164 LEU A N 1
ATOM 1314 C CA . LEU A 1 164 ? -20.988 -0.936 1.361 1.00 85.00 164 LEU A CA 1
ATOM 1315 C C . LEU A 1 164 ? -19.826 0.048 1.503 1.00 85.00 164 LEU A C 1
ATOM 1317 O O . LEU A 1 164 ? -19.705 0.713 2.526 1.00 85.00 164 LEU A O 1
ATOM 1321 N N . LYS A 1 165 ? -18.989 0.184 0.470 1.00 77.88 165 LYS A N 1
ATOM 1322 C CA . LYS A 1 165 ? -17.821 1.067 0.479 1.00 77.88 165 LYS A CA 1
ATOM 1323 C C . LYS A 1 165 ? -18.200 2.537 0.661 1.00 77.88 165 LYS A C 1
ATOM 1325 O O . LYS A 1 165 ? -17.409 3.282 1.221 1.00 77.88 165 LYS A O 1
ATOM 1330 N N . GLY A 1 166 ? -19.388 2.942 0.212 1.00 82.12 166 GLY A N 1
ATOM 1331 C CA . GLY A 1 166 ? -19.921 4.296 0.400 1.00 82.12 166 GLY A CA 1
ATOM 1332 C C . GLY A 1 166 ? -20.628 4.532 1.738 1.00 82.12 166 GLY A C 1
ATOM 1333 O O . GLY A 1 166 ? -21.017 5.659 2.017 1.00 82.12 166 GLY A O 1
ATOM 1334 N N . ASN A 1 167 ? -20.821 3.498 2.563 1.00 86.44 167 ASN A N 1
ATOM 1335 C CA . ASN A 1 167 ? -21.512 3.641 3.838 1.00 86.44 167 ASN A CA 1
ATOM 1336 C C . ASN A 1 167 ? -20.518 4.054 4.935 1.00 86.44 167 ASN A C 1
ATOM 1338 O O . ASN A 1 167 ? -19.657 3.272 5.349 1.00 86.44 167 ASN A O 1
ATOM 1342 N N . LEU A 1 168 ? -20.663 5.291 5.408 1.00 84.25 168 LEU A N 1
ATOM 1343 C CA . LEU A 1 168 ? -19.798 5.896 6.418 1.00 84.25 168 LEU A CA 1
ATOM 1344 C C . LEU A 1 168 ? -19.852 5.167 7.772 1.00 84.25 168 LEU A C 1
ATOM 1346 O O . LEU A 1 168 ? -18.833 5.068 8.452 1.00 84.25 168 LEU A O 1
ATOM 1350 N N . GLU A 1 169 ? -21.006 4.625 8.162 1.00 86.94 169 GLU A N 1
ATOM 1351 C CA . GLU A 1 169 ? -21.148 3.870 9.414 1.00 86.94 169 GLU A CA 1
ATOM 1352 C C . GLU A 1 169 ? -20.363 2.561 9.347 1.00 86.94 169 GLU A C 1
ATOM 1354 O O . GLU A 1 169 ? -19.555 2.277 10.231 1.00 86.94 169 GLU A O 1
ATOM 1359 N N . VAL A 1 170 ? -20.501 1.821 8.241 1.00 87.00 170 VAL A N 1
ATOM 1360 C CA . VAL A 1 170 ? -19.762 0.568 8.009 1.00 87.00 170 VAL A CA 1
ATOM 1361 C C . VAL A 1 170 ? -18.253 0.813 8.037 1.00 87.00 170 VAL A C 1
ATOM 1363 O O . VAL A 1 170 ? -17.503 0.018 8.607 1.00 87.00 170 VAL A O 1
ATOM 1366 N N . GLN A 1 171 ? -17.795 1.926 7.462 1.00 82.81 171 GLN A N 1
ATOM 1367 C CA . GLN A 1 171 ? -16.389 2.333 7.493 1.00 82.81 171 GLN A CA 1
ATOM 1368 C C . GLN A 1 171 ? -15.903 2.626 8.920 1.00 82.81 171 GLN A C 1
ATOM 1370 O O . GL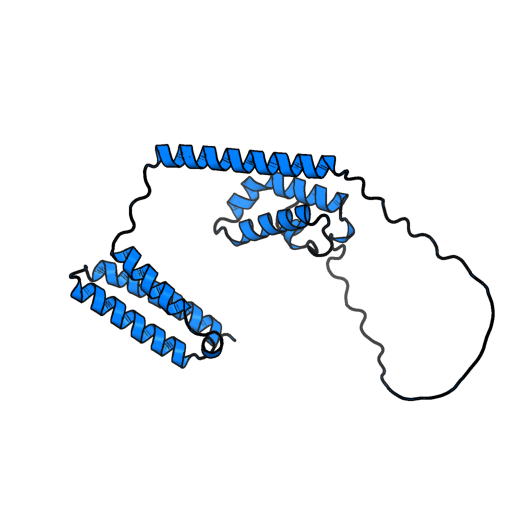N A 1 171 ? -14.884 2.073 9.348 1.00 82.81 171 GLN A O 1
ATOM 1375 N N . LYS A 1 172 ? -16.657 3.431 9.680 1.00 86.38 172 LYS A N 1
ATOM 1376 C CA . LYS A 1 172 ? -16.334 3.807 11.067 1.00 86.38 172 LYS A CA 1
ATOM 1377 C C . LYS A 1 172 ? -16.306 2.588 11.993 1.00 86.38 172 LYS A C 1
ATOM 1379 O O . LYS A 1 172 ? -15.379 2.442 12.798 1.00 86.38 172 LYS A O 1
ATOM 1384 N N . GLU A 1 173 ? -17.269 1.679 11.859 1.00 89.06 173 GLU A N 1
ATOM 1385 C CA . GLU A 1 173 ? -17.313 0.430 12.623 1.00 89.06 173 GLU A CA 1
ATOM 1386 C C . GLU A 1 173 ? -16.156 -0.507 12.265 1.00 89.06 173 GLU A C 1
ATOM 1388 O O . GLU A 1 173 ? -15.460 -0.994 13.161 1.00 89.06 173 GLU A O 1
ATOM 1393 N N . SER A 1 174 ? -15.884 -0.693 10.970 1.00 87.50 174 SER A N 1
ATOM 1394 C CA . SER A 1 174 ? -14.779 -1.532 10.485 1.00 87.50 174 SER A CA 1
ATOM 1395 C C . SER A 1 174 ? -13.429 -1.025 10.988 1.00 87.50 174 SER A C 1
ATOM 1397 O O . SER A 1 174 ? -12.624 -1.791 11.526 1.00 87.50 174 SER A O 1
ATOM 1399 N N . LYS A 1 175 ? -13.199 0.288 10.904 1.00 86.06 175 LYS A N 1
ATOM 1400 C CA . LYS A 1 175 ? -12.012 0.957 11.446 1.00 86.06 175 LYS A CA 1
ATOM 1401 C C . LYS A 1 175 ? -11.864 0.717 12.943 1.00 86.06 175 LYS A C 1
ATOM 1403 O O . LYS A 1 175 ? -10.784 0.340 13.402 1.00 86.06 175 LYS A O 1
ATOM 1408 N N . LYS A 1 176 ? -12.934 0.920 13.720 1.00 89.19 176 LYS A N 1
ATOM 1409 C CA . LYS A 1 176 ? -12.925 0.721 15.177 1.00 89.19 176 LYS A CA 1
ATOM 1410 C C . LYS A 1 176 ? -12.604 -0.731 15.534 1.00 89.19 176 LYS A C 1
ATOM 1412 O O . LYS A 1 176 ? -11.748 -0.969 16.390 1.00 89.19 176 LYS A O 1
ATOM 1417 N N . LEU A 1 177 ? -13.235 -1.691 14.857 1.00 90.12 177 LEU A N 1
ATOM 1418 C CA . LEU A 1 177 ? -13.010 -3.120 15.060 1.00 90.12 177 LEU A CA 1
ATOM 1419 C C . LEU A 1 177 ? -11.559 -3.511 14.758 1.00 90.12 177 LEU A C 1
ATOM 1421 O O . LEU A 1 177 ? -10.906 -4.146 15.590 1.00 90.12 177 LEU A O 1
ATOM 1425 N N . LEU A 1 178 ? -11.033 -3.103 13.600 1.00 89.81 178 LEU A N 1
ATOM 1426 C CA . LEU A 1 178 ? -9.682 -3.457 13.167 1.00 89.81 178 LEU A CA 1
ATOM 1427 C C . LEU A 1 178 ? -8.614 -2.829 14.063 1.00 89.81 178 LEU A C 1
ATOM 1429 O O . LEU A 1 178 ? -7.680 -3.526 14.453 1.00 89.81 178 LEU A O 1
ATOM 1433 N N . LYS A 1 179 ? -8.776 -1.565 14.477 1.00 86.75 179 LYS A N 1
ATOM 1434 C CA . LYS A 1 179 ? -7.859 -0.914 15.431 1.00 86.75 179 LYS A CA 1
ATOM 1435 C C . LYS A 1 179 ? -7.836 -1.622 16.782 1.00 86.75 179 LYS A C 1
ATOM 1437 O O . LYS A 1 179 ? -6.764 -1.923 17.309 1.00 86.75 179 LYS A O 1
ATOM 1442 N N . ASN A 1 180 ? -9.010 -1.913 17.342 1.00 89.25 180 ASN A N 1
ATOM 1443 C CA . ASN A 1 180 ? -9.105 -2.585 18.638 1.00 89.25 180 ASN A CA 1
ATOM 1444 C C . ASN A 1 180 ? -8.506 -3.990 18.580 1.00 89.25 180 ASN A C 1
ATOM 1446 O O . ASN A 1 180 ? -7.721 -4.366 19.449 1.00 89.25 180 ASN A O 1
ATOM 1450 N N . THR A 1 181 ? -8.822 -4.740 17.528 1.00 90.00 181 THR A N 1
ATOM 1451 C CA . THR A 1 181 ? -8.305 -6.096 17.332 1.00 90.00 181 THR A CA 1
ATOM 1452 C C . THR A 1 181 ? -6.794 -6.082 17.118 1.00 90.00 181 THR A C 1
ATOM 1454 O O . THR A 1 181 ? -6.096 -6.877 17.742 1.00 90.00 181 THR A O 1
ATOM 1457 N N . HIS A 1 182 ? -6.261 -5.141 16.332 1.00 86.31 182 HIS A N 1
ATOM 1458 C CA . HIS A 1 182 ? -4.820 -4.985 16.138 1.00 86.31 182 HIS A CA 1
ATOM 1459 C C . HIS A 1 182 ? -4.101 -4.700 17.463 1.00 86.31 182 HIS A C 1
ATOM 1461 O O . HIS A 1 182 ? -3.147 -5.394 17.814 1.00 86.31 182 HIS A O 1
ATOM 1467 N N . ARG A 1 183 ? -4.599 -3.738 18.252 1.00 85.31 183 ARG A N 1
ATOM 1468 C CA . ARG A 1 183 ? -4.045 -3.410 19.575 1.00 85.31 183 ARG A CA 1
ATOM 1469 C C . ARG A 1 183 ? -4.090 -4.601 20.534 1.00 85.31 183 ARG A C 1
ATOM 1471 O O . ARG A 1 183 ? -3.100 -4.871 21.213 1.00 85.31 183 ARG A O 1
ATOM 1478 N N . ASN A 1 184 ? -5.220 -5.304 20.592 1.00 88.38 184 ASN A N 1
ATOM 1479 C CA . ASN A 1 184 ? -5.384 -6.472 21.454 1.00 88.38 184 ASN A CA 1
ATOM 1480 C C . ASN A 1 184 ? -4.437 -7.600 21.045 1.00 88.38 184 ASN A C 1
ATOM 1482 O O . ASN A 1 184 ? -3.799 -8.194 21.907 1.00 88.38 184 ASN A O 1
ATOM 1486 N N . LEU A 1 185 ? -4.286 -7.846 19.743 1.00 88.25 185 LEU A N 1
ATOM 1487 C CA . LEU A 1 185 ? -3.387 -8.867 19.220 1.00 88.25 185 LEU A CA 1
ATOM 1488 C C . LEU A 1 185 ? -1.927 -8.581 19.587 1.00 88.25 185 LEU A C 1
ATOM 1490 O O . LEU A 1 185 ? -1.236 -9.465 20.086 1.00 88.25 185 LEU A O 1
ATOM 1494 N N . LEU A 1 186 ? -1.472 -7.337 19.408 1.00 86.00 186 LEU A N 1
ATOM 1495 C CA . LEU A 1 186 ? -0.121 -6.939 19.809 1.00 86.00 186 LEU A CA 1
ATOM 1496 C C . LEU A 1 186 ? 0.091 -7.110 21.321 1.00 86.00 186 LEU A C 1
ATOM 1498 O O . LEU A 1 186 ? 1.138 -7.601 21.737 1.00 86.00 186 LEU A O 1
ATOM 1502 N N . LYS A 1 187 ? -0.917 -6.780 22.141 1.00 85.75 187 LYS A N 1
ATOM 1503 C CA . LYS A 1 187 ? -0.867 -6.994 23.595 1.00 85.75 187 LYS A CA 1
ATOM 1504 C C . LYS A 1 187 ? -0.758 -8.481 23.953 1.00 85.75 187 LYS A C 1
ATOM 1506 O O . LYS A 1 187 ? 0.065 -8.829 24.792 1.00 85.75 187 LYS A O 1
ATOM 1511 N N . ILE A 1 188 ? -1.555 -9.346 23.318 1.00 88.75 188 ILE A N 1
ATOM 1512 C CA . ILE A 1 188 ? -1.533 -10.804 23.539 1.00 88.75 188 ILE A CA 1
ATOM 1513 C C . ILE A 1 188 ? -0.163 -11.386 23.178 1.00 88.75 188 ILE A C 1
ATOM 1515 O O . ILE A 1 188 ? 0.361 -12.225 23.901 1.00 88.75 188 ILE A O 1
ATOM 1519 N N . TYR A 1 189 ? 0.448 -10.911 22.094 1.00 86.94 189 TYR A N 1
ATOM 1520 C CA . TYR A 1 189 ? 1.767 -11.369 21.652 1.00 86.94 189 TYR A CA 1
ATOM 1521 C C . TYR A 1 189 ? 2.942 -10.748 22.419 1.00 86.94 189 TYR A C 1
ATOM 1523 O O . TYR A 1 189 ? 4.089 -10.941 22.019 1.00 86.94 189 TYR A O 1
ATOM 1531 N N . GLY A 1 190 ? 2.687 -9.989 23.491 1.00 83.06 190 GLY A N 1
ATOM 1532 C CA . GLY A 1 190 ? 3.740 -9.328 24.267 1.00 83.06 190 GLY A CA 1
ATOM 1533 C C . GLY A 1 190 ? 4.548 -8.318 23.444 1.00 83.06 190 GLY A C 1
ATOM 1534 O O . GLY A 1 190 ? 5.709 -8.050 23.744 1.00 83.06 190 GLY A O 1
ATOM 1535 N N . MET A 1 191 ? 3.961 -7.783 22.371 1.00 83.00 191 MET A N 1
ATOM 1536 C CA . MET A 1 191 ? 4.613 -6.831 21.483 1.00 83.00 191 MET A CA 1
ATOM 1537 C C . MET A 1 191 ? 4.573 -5.415 22.080 1.00 83.00 191 MET A C 1
ATOM 1539 O O . MET A 1 191 ? 3.577 -4.988 22.663 1.00 83.00 191 MET A O 1
ATOM 1543 N N . ASN A 1 192 ? 5.672 -4.670 21.925 1.00 74.94 192 ASN A N 1
ATOM 1544 C CA . ASN A 1 192 ? 5.865 -3.338 22.491 1.00 74.94 192 ASN A CA 1
ATOM 1545 C C . ASN A 1 192 ? 4.780 -2.358 22.027 1.00 74.94 192 ASN A C 1
ATOM 1547 O O . ASN A 1 192 ? 4.634 -2.082 20.831 1.00 74.94 192 ASN A O 1
ATOM 1551 N N . ALA A 1 193 ? 4.096 -1.753 23.001 1.00 61.53 193 ALA A N 1
ATOM 1552 C CA . ALA A 1 193 ? 3.011 -0.804 22.770 1.00 61.53 193 ALA A CA 1
ATOM 1553 C C . ALA A 1 193 ? 3.449 0.423 21.953 1.00 61.53 193 ALA A C 1
ATOM 1555 O O . ALA A 1 193 ? 2.681 0.887 21.121 1.00 61.53 193 ALA A O 1
ATOM 1556 N N . LEU A 1 194 ? 4.689 0.901 22.119 1.00 66.00 194 LEU A N 1
ATOM 1557 C CA . LEU A 1 194 ? 5.212 2.073 21.400 1.00 66.00 194 LEU A CA 1
ATOM 1558 C C . LEU A 1 194 ? 5.338 1.845 19.885 1.00 66.00 194 LEU A C 1
ATOM 1560 O O . LEU A 1 194 ? 5.068 2.742 19.091 1.00 66.00 194 LEU A O 1
ATOM 1564 N N . ARG A 1 195 ? 5.731 0.636 19.462 1.00 64.62 195 ARG A N 1
ATOM 1565 C CA . ARG A 1 195 ? 5.826 0.294 18.031 1.00 64.62 195 ARG A CA 1
ATOM 1566 C C . ARG A 1 195 ? 4.438 0.026 17.447 1.00 64.62 195 ARG A C 1
ATOM 1568 O O . ARG A 1 195 ? 4.126 0.515 16.369 1.00 64.62 195 ARG A O 1
ATOM 1575 N N . GLY A 1 196 ? 3.584 -0.645 18.222 1.00 64.56 196 GLY A N 1
ATOM 1576 C CA . GLY A 1 196 ? 2.176 -0.854 17.888 1.00 64.56 196 GLY A CA 1
ATOM 1577 C C . GLY A 1 196 ? 1.324 0.419 17.853 1.00 64.56 196 GLY A C 1
ATOM 1578 O O . GLY A 1 196 ? 0.274 0.429 17.215 1.00 64.56 196 GLY A O 1
ATOM 1579 N N . GLN A 1 197 ? 1.740 1.492 18.531 1.00 65.88 197 GLN A N 1
ATOM 1580 C CA . GLN A 1 197 ? 1.085 2.801 18.464 1.00 65.88 197 GLN A CA 1
ATOM 1581 C C . GLN A 1 197 ? 1.299 3.457 17.102 1.00 65.88 197 GLN A C 1
ATOM 1583 O O . GLN A 1 197 ? 0.312 3.821 16.471 1.00 65.88 197 GLN A O 1
ATOM 1588 N N . LYS A 1 198 ? 2.542 3.485 16.601 1.00 71.94 198 LYS A N 1
ATOM 1589 C CA . LYS A 1 198 ? 2.848 3.993 15.252 1.00 71.94 198 LYS A CA 1
ATOM 1590 C C . LYS A 1 198 ? 2.087 3.227 14.167 1.00 71.94 198 LYS A C 1
ATOM 1592 O O . LYS A 1 198 ? 1.478 3.830 13.290 1.00 71.94 198 LYS A O 1
ATOM 1597 N N . ASP A 1 199 ? 2.040 1.898 14.274 1.00 69.50 199 ASP A N 1
ATOM 1598 C CA . ASP A 1 199 ? 1.288 1.062 13.328 1.00 69.50 199 ASP A CA 1
ATOM 1599 C C . ASP A 1 199 ? -0.229 1.358 13.366 1.00 69.50 199 ASP A C 1
ATOM 1601 O O . ASP A 1 199 ? -0.895 1.362 12.327 1.00 69.50 199 ASP A O 1
ATOM 1605 N N . ASN A 1 200 ? -0.780 1.648 14.554 1.00 69.12 200 ASN A N 1
ATOM 1606 C CA . ASN A 1 200 ? -2.183 2.034 14.742 1.00 69.12 200 ASN A CA 1
ATOM 1607 C C . ASN A 1 200 ? -2.507 3.446 14.239 1.00 69.12 200 ASN A C 1
ATOM 1609 O O . ASN A 1 200 ? -3.638 3.682 13.806 1.00 69.12 200 ASN A O 1
ATOM 1613 N N . GLU A 1 201 ? -1.568 4.383 14.343 1.00 77.25 201 GLU A N 1
ATOM 1614 C CA . GLU A 1 201 ? -1.691 5.742 13.806 1.00 77.25 201 GLU A CA 1
ATOM 1615 C C . GLU A 1 201 ? -1.734 5.705 12.282 1.00 77.25 201 GLU A C 1
ATOM 1617 O O . GLU A 1 201 ? -2.664 6.235 11.684 1.00 77.25 201 GLU A O 1
ATOM 1622 N N . GLU A 1 202 ? -0.841 4.948 11.650 1.00 72.44 202 GLU A N 1
ATOM 1623 C CA . GLU A 1 202 ? -0.826 4.827 10.192 1.00 72.44 202 GLU A CA 1
ATOM 1624 C C . GLU A 1 202 ? -2.059 4.071 9.657 1.00 72.44 202 GLU A C 1
ATOM 1626 O O . GLU A 1 202 ? -2.573 4.363 8.574 1.00 72.44 202 GLU A O 1
ATOM 1631 N N . LEU A 1 203 ? -2.585 3.103 10.423 1.00 72.31 203 LEU A N 1
ATOM 1632 C CA . LEU A 1 203 ? -3.880 2.483 10.126 1.00 72.31 203 LEU A CA 1
ATOM 1633 C C . LEU A 1 203 ? -5.019 3.510 10.233 1.00 72.31 203 LEU A C 1
ATOM 1635 O O . LEU A 1 203 ? -5.925 3.505 9.403 1.00 72.31 203 LEU A O 1
ATOM 1639 N N . LYS A 1 204 ? -4.971 4.392 11.240 1.00 77.62 204 LYS A N 1
ATOM 1640 C CA . LYS A 1 204 ? -5.964 5.451 11.450 1.00 77.62 204 LYS A CA 1
ATOM 1641 C C . LYS A 1 204 ? -5.974 6.423 10.271 1.00 77.62 204 LYS A C 1
ATOM 1643 O O . LYS A 1 204 ? -7.032 6.594 9.683 1.00 77.62 204 LYS A O 1
ATOM 1648 N N . GLU A 1 205 ? -4.818 6.953 9.881 1.00 82.81 205 GLU A N 1
ATOM 1649 C CA . GLU A 1 205 ? -4.692 7.905 8.770 1.00 82.81 205 GLU A CA 1
ATOM 1650 C C . GLU A 1 205 ? -5.243 7.356 7.454 1.00 82.81 205 GLU A C 1
ATOM 1652 O O . GLU A 1 205 ? -5.861 8.080 6.679 1.00 82.81 205 GLU A O 1
ATOM 1657 N N . ARG A 1 206 ? -5.039 6.063 7.177 1.00 74.38 206 ARG A N 1
ATOM 1658 C CA . ARG A 1 206 ? -5.592 5.445 5.966 1.00 74.38 206 ARG A CA 1
ATOM 1659 C C . ARG A 1 206 ? -7.111 5.434 5.967 1.00 74.38 206 ARG A C 1
ATOM 1661 O O . ARG A 1 206 ? -7.698 5.716 4.931 1.00 74.38 206 ARG A O 1
ATOM 1668 N N . TYR A 1 207 ? -7.727 5.107 7.096 1.00 72.50 207 TYR A N 1
ATOM 1669 C CA . TYR A 1 207 ? -9.179 5.146 7.220 1.00 72.50 207 TYR A CA 1
ATOM 1670 C C . TYR A 1 207 ? -9.722 6.573 7.252 1.00 72.50 207 TYR A C 1
ATOM 1672 O O . TYR A 1 207 ? -10.736 6.818 6.614 1.00 72.50 207 TYR A O 1
ATOM 1680 N N . ASP A 1 208 ? -9.033 7.507 7.914 1.00 79.88 208 ASP A N 1
ATOM 1681 C CA . ASP A 1 208 ? -9.371 8.937 7.897 1.00 79.88 208 ASP A CA 1
ATOM 1682 C C . ASP A 1 208 ? -9.399 9.445 6.441 1.00 79.88 208 ASP A C 1
ATOM 1684 O O . ASP A 1 208 ? -10.396 10.001 6.002 1.00 79.88 208 ASP A O 1
ATOM 1688 N N . LYS A 1 209 ? -8.389 9.107 5.624 1.00 80.81 209 LYS A N 1
ATOM 1689 C CA . LYS A 1 209 ? -8.358 9.437 4.184 1.00 80.81 209 LYS A CA 1
ATOM 1690 C C . LYS A 1 209 ? -9.493 8.810 3.372 1.00 80.81 209 LYS A C 1
ATOM 1692 O O . LYS A 1 209 ? -9.824 9.317 2.302 1.00 80.81 209 LYS A O 1
ATOM 1697 N N . ILE A 1 210 ? -10.024 7.659 3.786 1.00 74.12 210 ILE A N 1
ATOM 1698 C CA . ILE A 1 210 ? -11.170 7.045 3.102 1.00 74.12 210 ILE A CA 1
ATOM 1699 C C . ILE A 1 210 ? -12.462 7.739 3.543 1.00 74.12 210 ILE A C 1
ATOM 1701 O O . ILE A 1 210 ? -13.292 8.029 2.687 1.00 74.12 210 ILE A O 1
ATOM 1705 N N . GLU A 1 211 ? -12.604 8.051 4.832 1.00 72.31 211 GLU A N 1
ATOM 1706 C CA . GLU A 1 211 ? -13.727 8.814 5.386 1.00 72.31 211 GLU A CA 1
ATOM 1707 C C . GLU A 1 211 ? -13.801 10.221 4.772 1.00 72.31 211 GLU A C 1
ATOM 1709 O O . GLU A 1 211 ? -14.846 10.585 4.249 1.00 72.31 211 GLU A O 1
ATOM 1714 N N . GLU A 1 212 ? -12.691 10.960 4.693 1.00 77.81 212 GLU A N 1
ATOM 1715 C CA . GLU A 1 212 ? -12.623 12.285 4.051 1.00 77.81 212 GLU A CA 1
ATOM 1716 C C . GLU A 1 212 ? -13.045 12.243 2.574 1.00 77.81 212 GLU A C 1
ATOM 1718 O O . GLU A 1 212 ? -13.767 13.114 2.094 1.00 77.81 212 GLU A O 1
ATOM 1723 N N . LYS A 1 213 ? -12.648 11.197 1.836 1.00 73.19 213 LYS A N 1
ATOM 1724 C CA . LYS A 1 213 ? -13.065 10.995 0.435 1.00 73.19 213 LYS A CA 1
ATOM 1725 C C . LYS A 1 213 ? -14.549 10.666 0.280 1.00 73.19 213 LYS A C 1
ATOM 1727 O O . LYS A 1 213 ? -15.066 10.769 -0.833 1.00 73.19 213 LYS A O 1
ATOM 1732 N N . LEU A 1 214 ? -15.196 10.194 1.342 1.00 68.50 214 LEU A N 1
ATOM 1733 C CA . LEU A 1 214 ? -16.629 9.924 1.375 1.00 68.50 214 LEU A CA 1
ATOM 1734 C C . LEU A 1 214 ? -17.431 11.128 1.866 1.00 68.50 214 LEU A C 1
ATOM 1736 O O . LEU A 1 214 ? -18.517 11.342 1.352 1.00 68.50 214 LEU A O 1
ATOM 1740 N N . GLU A 1 215 ? -16.913 11.893 2.828 1.00 70.25 215 GLU A N 1
ATOM 1741 C CA . GLU A 1 215 ? -17.557 13.099 3.367 1.00 70.25 215 GLU A CA 1
ATOM 1742 C C . GLU A 1 215 ? -17.424 14.306 2.417 1.00 70.25 215 GLU A C 1
ATOM 1744 O O . GLU A 1 215 ? -18.280 15.183 2.417 1.00 70.25 215 GLU A O 1
ATOM 1749 N N . GLY A 1 216 ? -16.380 14.347 1.580 1.00 60.78 216 GLY A N 1
ATOM 1750 C CA . GLY A 1 216 ? -16.182 15.376 0.550 1.00 60.78 216 GLY A CA 1
ATOM 1751 C C . GLY A 1 216 ? -16.891 15.117 -0.788 1.00 60.78 216 GLY A C 1
ATOM 1752 O O . GLY A 1 216 ? -16.611 15.823 -1.757 1.00 60.78 216 GLY A O 1
ATOM 1753 N N . LYS A 1 217 ? -17.745 14.090 -0.872 1.00 51.34 217 LYS A N 1
ATOM 1754 C CA . LYS A 1 217 ? -18.584 13.761 -2.035 1.00 51.34 217 LYS A CA 1
ATOM 1755 C C . LYS A 1 217 ? -20.051 14.008 -1.726 1.00 51.34 217 LYS A C 1
ATOM 1757 O O . LYS A 1 217 ? -20.754 14.414 -2.676 1.00 51.34 217 LYS A O 1
#